Protein AF-A0AA39GZH4-F1 (afdb_monomer)

Nearest PDB structures (foldseek):
  4hl4-assembly1_A  TM=9.666E-01  e=3.297E-15  Homo sapiens
  3hzj-assembly2_B  TM=7.851E-01  e=1.039E-05  Homo sapiens
  5tuc-assembly1_A  TM=7.981E-01  e=2.518E-05  Sus scrofa
  5tuc-assembly2_B  TM=7.702E-01  e=4.283E-05  Sus scrofa
  3hzj-assembly1_A  TM=7.624E-01  e=7.960E-05  Homo sapiens

Mean predicted aligned error: 14.68 Å

Radius of gyration: 32.07 Å; Cα contacts (8 Å, |Δi|>4): 267; chains: 1; bounding box: 51×51×168 Å

Foldseek 3Di:
DDDDDDDDPPPVVVVVVVVVVVVPPDDDPPPDDDDDDDDDDDDPPPCLPDDDDDPPVFQDPPDDDDDDDDDDDDDPDDQDDVVRLCPDPCLVVLLVLLVVCPVLDDPPDDPVRSVVLSVLLSVLVSSLQVVDVLFDDTRQLSLQLSLLCVVPNRPVSSVVSNCCCVPALVVCVGRHGCCVGLLVLLVLLLLLCCVPPVPLSCLQVVQSQGRVLCSSCLSNVCSVQADDSVLSVVSVVLCSVDHRSLSSLLLSLQSVVCSVVLVVDDSHNVGSSVVSSHRDNPDPSVSSSVSSVVSCVVQPPVNSVPVSVVVVSVVVPPPDPDPPPPPPPVVVVVVVVVVVVVVVVVVVCCVVVPDDPDDDDD

Solvent-accessible surface area (backbone atoms only — not comparable to full-atom values): 22036 Å² total; per-residue (Å²): 140,82,87,81,83,83,85,73,78,72,68,63,57,58,55,53,54,52,53,51,60,65,65,67,61,72,83,86,77,84,74,89,68,90,76,74,95,72,98,67,80,82,75,77,71,81,82,73,81,86,73,90,65,99,67,71,89,61,73,74,80,79,74,92,72,96,71,83,90,71,81,87,74,93,66,90,70,75,84,78,49,74,75,57,46,65,70,41,88,58,37,65,61,47,42,57,54,54,68,65,42,73,84,71,57,61,89,88,61,53,68,70,57,50,53,51,49,52,67,48,44,42,59,44,53,45,56,47,41,69,77,37,90,65,46,44,90,55,87,42,49,63,48,42,49,48,54,37,26,71,75,56,33,69,72,52,17,42,55,50,49,40,49,40,46,70,76,39,60,49,27,42,52,26,58,44,55,61,62,83,21,58,50,49,56,40,52,48,27,54,48,52,30,43,72,77,39,52,68,59,33,50,51,43,56,75,23,60,45,76,56,70,55,52,48,62,37,58,63,16,57,30,46,76,64,50,86,54,67,70,58,30,52,52,47,47,57,52,46,75,74,49,60,73,63,43,56,36,38,39,52,36,28,50,52,59,76,39,45,67,62,59,70,70,45,70,78,41,32,72,57,49,36,60,57,63,52,52,68,66,93,82,62,58,59,68,59,32,54,50,45,17,56,52,46,44,73,76,49,40,64,74,44,47,75,35,71,45,38,55,53,47,52,52,60,74,67,49,77,78,79,71,77,72,75,81,74,54,67,67,61,56,51,50,50,54,52,52,51,51,51,52,52,50,50,52,50,49,49,55,69,72,67,71,69,85,88,77,80,87,83,137

Sequence (362 aa):
MSLSEPATPSDYEEIETIKLLDSITFSDHSRSSHFADDDSPRASAINLSVKHSDFESAVSTFSEDDGEELSSSSTDLAEPSVADLKLHQEWNQVELDVNRLLSRFPPYISEERRLFLQNELTPIIVRVLWQDRSFRYYQGFHDVCLTLVLVLGPKTGYKVAKALSTKSAFHNFLTRSLEDSAMRDLSYMYVLLWKEDPGLERFMRNASVGCMFALSWILTWFSHSLREYSQVVQFFDFFLSNDPLMPVYVSAALVLSRRNEVFACEPEMPIIHHLLTRIPEDINVDEVLSAASQLILSYPPALVQGVFWDRYLEQISAPKKQSVPKINRYAVNAWFFAGAATAAVAYWILTHYSQPDIAWFA

pLDDT: mean 77.36, std 25.08, range [24.92, 98.75]

Secondary structure (DSSP, 8-state):
--PPPPPPTHHHHHHHHHHHHHH------------------------------TTGGG------------------PPPPPHHHHTTSTTHHHHHHHHHGGGGTS-TTS-HHHHHHHHHHHHHHHHHHHTT-TT----TTHHHHHHHHHHHHHHHHHHHHHHHHHHHSHHHHHHHS-TIIIIIHHHHHHHHHHHHH-HHHHHHHHHTT--SGGGHHHHHTTTTTT-S-HHHHHHHHHHHHTS-TTHHHHHHHHHHHHTHHHHHHS-S-HHHHHHHHHSPPTT--HHHHHHHHHHHHHHS-HHHHTTHHHHHHHHHHHS----------HHHHHHHHHHHHHHHHHHHHHHHHH---------

Structure (mmCIF, N/CA/C/O backbone):
data_AF-A0AA39GZH4-F1
#
_entry.id   AF-A0AA39GZH4-F1
#
loop_
_atom_site.group_PDB
_atom_site.id
_atom_site.type_symbol
_atom_site.label_atom_id
_atom_site.label_alt_id
_atom_site.label_comp_id
_atom_site.label_asym_id
_atom_site.label_entity_id
_atom_site.label_seq_id
_atom_site.pdbx_PDB_ins_code
_atom_site.Cartn_x
_atom_site.Cartn_y
_atom_site.Cartn_z
_atom_site.occupancy
_atom_site.B_iso_or_equiv
_atom_site.auth_seq_id
_atom_site.auth_comp_id
_atom_site.auth_asym_id
_atom_site.auth_atom_id
_atom_site.pdbx_PDB_model_num
ATOM 1 N N . MET A 1 1 ? 0.749 -5.241 -62.243 1.00 37.62 1 MET A N 1
ATOM 2 C CA . MET A 1 1 ? 0.345 -5.989 -61.036 1.00 37.62 1 MET A CA 1
ATOM 3 C C . MET A 1 1 ? 1.462 -5.845 -60.022 1.00 37.62 1 MET A C 1
ATOM 5 O O . MET A 1 1 ? 2.484 -6.495 -60.164 1.00 37.62 1 MET A O 1
ATOM 9 N N . SER A 1 2 ? 1.307 -4.899 -59.099 1.00 33.50 2 SER A N 1
ATOM 10 C CA . SER A 1 2 ? 2.192 -4.672 -57.954 1.00 33.50 2 SER A CA 1
ATOM 11 C C . SER A 1 2 ? 1.334 -4.959 -56.725 1.00 33.50 2 SER A C 1
ATOM 13 O O . SER A 1 2 ? 0.271 -4.353 -56.588 1.00 33.50 2 SER A O 1
ATOM 15 N N . LEU A 1 3 ? 1.714 -5.965 -55.940 1.00 34.31 3 LEU A N 1
ATOM 16 C CA . LEU A 1 3 ? 1.031 -6.356 -54.709 1.00 34.31 3 LEU A CA 1
ATOM 17 C C . LEU A 1 3 ? 1.710 -5.623 -53.550 1.00 34.31 3 LEU A C 1
ATOM 19 O O . LEU A 1 3 ? 2.899 -5.808 -53.315 1.00 34.31 3 LEU A O 1
ATOM 23 N N . SER A 1 4 ? 0.948 -4.769 -52.875 1.00 37.31 4 SER A N 1
ATOM 24 C CA . SER A 1 4 ? 1.307 -4.085 -51.633 1.00 37.31 4 SER A CA 1
ATOM 25 C C . SER A 1 4 ? 1.260 -5.053 -50.445 1.00 37.31 4 SER A C 1
ATOM 27 O O . SER A 1 4 ? 0.276 -5.778 -50.290 1.00 37.31 4 SER A O 1
ATOM 29 N N . GLU A 1 5 ? 2.299 -5.042 -49.610 1.00 40.06 5 GLU A N 1
ATOM 30 C CA . GLU A 1 5 ? 2.361 -5.762 -48.329 1.00 40.06 5 GLU A CA 1
ATOM 31 C C . GLU A 1 5 ? 1.358 -5.194 -47.299 1.00 40.06 5 GLU A C 1
ATOM 33 O O . GLU A 1 5 ? 1.061 -3.996 -47.336 1.00 40.06 5 GLU A O 1
ATOM 38 N N . PRO A 1 6 ? 0.822 -6.018 -46.375 1.00 38.69 6 PRO A N 1
ATOM 39 C CA . PRO A 1 6 ? -0.086 -5.556 -45.330 1.00 38.69 6 PRO A CA 1
ATOM 40 C C . PRO A 1 6 ? 0.682 -4.950 -44.143 1.00 38.69 6 PRO A C 1
ATOM 42 O O . PRO A 1 6 ? 1.694 -5.487 -43.698 1.00 38.69 6 PRO A O 1
ATOM 45 N N . ALA A 1 7 ? 0.166 -3.839 -43.613 1.00 36.94 7 ALA A N 1
ATOM 46 C CA . ALA A 1 7 ? 0.686 -3.164 -42.425 1.00 36.94 7 ALA A CA 1
ATOM 47 C C . ALA A 1 7 ? 0.611 -4.053 -41.166 1.00 36.94 7 ALA A C 1
ATOM 49 O O . ALA A 1 7 ? -0.359 -4.783 -40.959 1.00 36.94 7 ALA A O 1
ATOM 50 N N . THR A 1 8 ? 1.640 -3.974 -40.320 1.00 37.81 8 THR A N 1
ATOM 51 C CA . THR A 1 8 ? 1.771 -4.713 -39.054 1.00 37.81 8 THR A CA 1
ATOM 52 C C . THR A 1 8 ? 0.933 -4.103 -37.913 1.00 37.81 8 THR A C 1
ATOM 54 O O . THR A 1 8 ? 0.829 -2.880 -37.852 1.00 37.81 8 THR A O 1
ATOM 57 N N . PRO A 1 9 ? 0.403 -4.894 -36.950 1.00 37.75 9 PRO A N 1
ATOM 58 C CA . PRO A 1 9 ? -0.566 -4.433 -35.934 1.00 37.75 9 PRO A CA 1
ATOM 59 C C . PRO A 1 9 ? -0.018 -3.561 -34.782 1.00 37.75 9 PRO A C 1
ATOM 61 O O . PRO A 1 9 ? -0.736 -3.316 -33.821 1.00 37.75 9 PRO A O 1
ATOM 64 N N . SER A 1 10 ? 1.233 -3.097 -34.842 1.00 41.88 10 SER A N 1
ATOM 65 C CA . SER A 1 10 ? 1.924 -2.461 -33.703 1.00 41.88 10 SER A CA 1
ATOM 66 C C . SER A 1 10 ? 1.413 -1.058 -33.352 1.00 41.88 10 SER A C 1
ATOM 68 O O . SER A 1 10 ? 1.532 -0.636 -32.206 1.00 41.88 10 SER A O 1
ATOM 70 N N . ASP A 1 11 ? 0.845 -0.333 -34.317 1.00 35.84 11 ASP A N 1
ATOM 71 C CA . ASP A 1 11 ? 0.559 1.099 -34.144 1.00 35.84 11 ASP A CA 1
ATOM 72 C C . ASP A 1 11 ? -0.868 1.369 -33.635 1.00 35.84 11 ASP A C 1
ATOM 74 O O . ASP A 1 11 ? -1.172 2.463 -33.160 1.00 35.84 11 ASP A O 1
ATOM 78 N N . TYR A 1 12 ? -1.760 0.373 -33.702 1.00 38.81 12 TYR A N 1
ATOM 79 C CA . TYR A 1 12 ? -3.149 0.520 -33.254 1.00 38.81 12 TYR A CA 1
ATOM 80 C C . TYR A 1 12 ? -3.314 0.297 -31.739 1.00 38.81 12 TYR A C 1
ATOM 82 O O . TYR A 1 12 ? -4.118 0.996 -31.121 1.00 38.81 12 TYR A O 1
ATOM 90 N N . GLU A 1 13 ? -2.511 -0.575 -31.118 1.00 43.06 13 GLU A N 1
ATOM 91 C CA . GLU A 1 13 ? -2.533 -0.798 -29.658 1.00 43.06 13 GLU A CA 1
ATOM 92 C C . GLU A 1 13 ? -1.908 0.371 -28.870 1.00 43.06 13 GLU A C 1
ATOM 94 O O . GLU A 1 13 ? -2.363 0.714 -27.772 1.00 43.06 13 GLU A O 1
ATOM 99 N N . GLU A 1 14 ? -0.907 1.052 -29.439 1.00 39.97 14 GLU A N 1
ATOM 100 C CA . GLU A 1 14 ? -0.247 2.192 -28.787 1.00 39.97 14 GLU A CA 1
ATOM 101 C C . GLU A 1 14 ? -1.195 3.405 -28.669 1.00 39.97 14 GLU A C 1
ATOM 103 O O . GLU A 1 14 ? -1.180 4.122 -27.667 1.00 39.97 14 GLU A O 1
ATOM 108 N N . ILE A 1 15 ? -2.106 3.583 -29.635 1.00 36.78 15 ILE A N 1
ATOM 109 C CA . ILE A 1 15 ? -3.104 4.666 -29.639 1.00 36.78 15 ILE A CA 1
ATOM 110 C C . ILE A 1 15 ? -4.256 4.390 -28.657 1.00 36.78 15 ILE A C 1
ATOM 112 O O . ILE A 1 15 ? -4.750 5.327 -28.026 1.00 36.78 15 ILE A O 1
ATOM 116 N N . GLU A 1 16 ? -4.694 3.137 -28.492 1.00 40.09 16 GLU A N 1
ATOM 117 C CA . GLU A 1 16 ? -5.730 2.787 -27.503 1.00 40.09 16 GLU A CA 1
ATOM 118 C C . GLU A 1 16 ? -5.224 2.905 -26.062 1.00 40.09 16 GLU A C 1
ATOM 120 O O . GLU A 1 16 ? -5.945 3.410 -25.200 1.00 40.09 16 GLU A O 1
ATOM 125 N N . THR A 1 17 ? -3.960 2.558 -25.811 1.00 41.41 17 THR A N 1
ATOM 126 C CA . THR A 1 17 ? -3.348 2.674 -24.477 1.00 41.41 17 THR A CA 1
ATOM 127 C C . THR A 1 17 ? -3.176 4.139 -24.050 1.00 41.41 17 THR A C 1
ATOM 129 O O . THR A 1 17 ? -3.422 4.489 -22.896 1.00 41.41 17 THR A O 1
ATOM 132 N N . ILE A 1 18 ? -2.820 5.030 -24.986 1.00 38.75 18 ILE A N 1
ATOM 133 C CA . ILE A 1 18 ? -2.731 6.481 -24.735 1.00 38.75 18 ILE A CA 1
ATOM 134 C C . ILE A 1 18 ? -4.121 7.082 -24.467 1.00 38.75 18 ILE A C 1
ATOM 136 O O . ILE A 1 18 ? -4.271 7.892 -23.557 1.00 38.75 18 ILE A O 1
ATOM 140 N N . LYS A 1 19 ? -5.162 6.630 -25.179 1.00 33.56 19 LYS A N 1
ATOM 141 C CA . LYS A 1 19 ? -6.550 7.058 -24.922 1.00 33.56 19 LYS A CA 1
ATOM 142 C C . LYS A 1 19 ? -7.086 6.577 -23.571 1.00 33.56 19 LYS A C 1
ATOM 144 O O . LYS A 1 19 ? -7.848 7.302 -22.937 1.00 33.56 19 LYS A O 1
ATOM 149 N N . LEU A 1 20 ? -6.675 5.392 -23.115 1.00 38.28 20 LEU A N 1
ATOM 150 C CA . LEU A 1 20 ? -6.978 4.894 -21.770 1.00 38.28 20 LEU A CA 1
ATOM 151 C C . LEU A 1 20 ? -6.324 5.768 -20.689 1.00 38.28 20 LEU A C 1
ATOM 153 O O . LEU A 1 20 ? -6.997 6.147 -19.734 1.00 38.28 20 LEU A O 1
ATOM 157 N N . LEU A 1 21 ? -5.064 6.174 -20.875 1.00 38.41 21 LEU A N 1
ATOM 158 C CA . LEU A 1 21 ? -4.349 7.066 -19.951 1.00 38.41 21 LEU A CA 1
ATOM 159 C C . LEU A 1 21 ? -4.943 8.485 -19.889 1.00 38.41 21 LEU A C 1
ATOM 161 O O . LEU A 1 21 ? -4.970 9.073 -18.810 1.00 38.41 21 LEU A O 1
ATOM 165 N N . ASP A 1 22 ? -5.474 9.002 -21.001 1.00 35.66 22 ASP A N 1
ATOM 166 C CA . ASP A 1 22 ? -6.204 10.280 -21.029 1.00 35.66 22 ASP A CA 1
ATOM 167 C C . ASP A 1 22 ? -7.623 10.174 -20.439 1.00 35.66 22 ASP A C 1
ATOM 169 O O . ASP A 1 22 ? -8.181 11.173 -19.995 1.00 35.66 22 ASP A O 1
ATOM 173 N N . SER A 1 23 ? -8.213 8.972 -20.386 1.00 35.62 23 SER A N 1
ATOM 174 C CA . SER A 1 23 ? -9.515 8.736 -19.737 1.00 35.62 23 SER A CA 1
ATOM 175 C C . SER A 1 23 ? -9.429 8.550 -18.215 1.00 35.62 23 SER A C 1
ATOM 177 O O . SER A 1 23 ? -10.440 8.691 -17.528 1.00 35.62 23 SER A O 1
ATOM 179 N N . ILE A 1 24 ? -8.223 8.331 -17.668 1.00 37.47 24 ILE A N 1
ATOM 180 C CA . ILE A 1 24 ? -7.921 8.334 -16.221 1.00 37.47 24 ILE A CA 1
ATOM 181 C C . ILE A 1 24 ? -7.728 9.788 -15.722 1.00 37.47 24 ILE A C 1
ATOM 183 O O . ILE A 1 24 ? -6.931 10.096 -14.836 1.00 37.47 24 ILE A O 1
ATOM 187 N N . THR A 1 25 ? -8.473 10.741 -16.286 1.00 30.38 25 THR A N 1
ATOM 188 C CA . THR A 1 25 ? -8.660 12.055 -15.669 1.00 30.38 25 THR A CA 1
ATOM 189 C C . THR A 1 25 ? -9.587 11.892 -14.473 1.00 30.38 25 THR A C 1
ATOM 191 O O . THR A 1 25 ? -10.806 11.782 -14.622 1.00 30.38 25 THR A O 1
ATOM 194 N N . PHE A 1 26 ? -8.993 11.876 -13.279 1.00 36.75 26 PHE A N 1
ATOM 195 C CA . PHE A 1 26 ? -9.700 12.113 -12.027 1.00 36.75 26 PHE A CA 1
ATOM 196 C C . PHE A 1 26 ? -10.612 13.331 -12.182 1.00 36.75 26 PHE A C 1
ATOM 198 O O . PHE A 1 26 ? -10.205 14.364 -12.714 1.00 36.75 26 PHE A O 1
ATOM 205 N N . SER A 1 27 ? -11.862 13.187 -11.738 1.00 26.78 27 SER A N 1
ATOM 206 C CA . SER A 1 27 ? -12.818 14.288 -11.703 1.00 26.78 27 SER A CA 1
ATOM 207 C C . SER A 1 27 ? -12.235 15.415 -10.860 1.00 26.78 27 SER A C 1
ATOM 209 O O . SER A 1 27 ? -12.088 15.289 -9.646 1.00 26.78 27 SER A O 1
ATOM 211 N N . ASP A 1 28 ? -11.881 16.503 -11.532 1.00 28.47 28 ASP A N 1
ATOM 212 C CA . ASP A 1 28 ? -11.336 17.703 -10.926 1.00 28.47 28 ASP A CA 1
ATOM 213 C C . ASP A 1 28 ? -12.422 18.327 -10.031 1.00 28.47 28 ASP A C 1
ATOM 215 O O . ASP A 1 28 ? -13.419 18.891 -10.490 1.00 28.47 28 ASP A O 1
ATOM 219 N N . HIS A 1 29 ? -12.284 18.143 -8.721 1.00 28.48 29 HIS A N 1
ATOM 220 C CA . HIS A 1 29 ? -12.986 18.918 -7.699 1.00 28.48 29 HIS A CA 1
ATOM 221 C C . HIS A 1 29 ? -11.968 19.753 -6.923 1.00 28.48 29 HIS A C 1
ATOM 223 O O . HIS A 1 29 ? -11.954 19.797 -5.697 1.00 28.48 29 HIS A O 1
ATOM 229 N N . SER A 1 30 ? -11.130 20.480 -7.658 1.00 26.39 30 SER A N 1
ATOM 230 C CA . SER A 1 30 ? -10.408 21.636 -7.141 1.00 26.39 30 SER A CA 1
ATOM 231 C C . SER A 1 30 ? -11.380 22.815 -6.987 1.00 26.39 30 SER A C 1
ATOM 233 O O . SER A 1 30 ? -11.445 23.748 -7.787 1.00 26.39 30 SER A O 1
ATOM 235 N N . ARG A 1 31 ? -12.176 22.795 -5.912 1.00 25.33 31 ARG A N 1
ATOM 236 C CA . ARG A 1 31 ? -12.807 24.019 -5.414 1.00 25.33 31 ARG A CA 1
ATOM 237 C C . ARG A 1 31 ? -11.819 24.683 -4.462 1.00 25.33 31 ARG A C 1
ATOM 239 O O . ARG A 1 31 ? -11.656 24.251 -3.328 1.00 25.33 31 ARG A O 1
ATOM 246 N N . SER A 1 32 ? -11.153 25.718 -4.969 1.00 29.56 32 SER A N 1
ATOM 247 C CA . SER A 1 32 ? -10.368 26.669 -4.184 1.00 29.56 32 SER A CA 1
ATOM 248 C C . SER A 1 32 ? -11.171 27.133 -2.964 1.00 29.56 32 SER A C 1
ATOM 250 O O . SER A 1 32 ? -12.202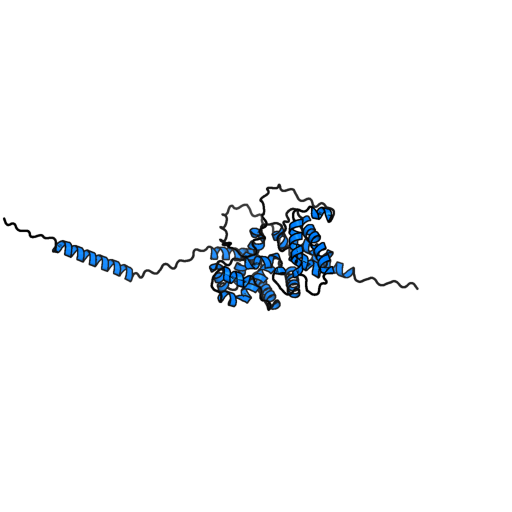 27.795 -3.097 1.00 29.56 32 SER A O 1
ATOM 252 N N . SER A 1 33 ? -10.690 26.777 -1.778 1.00 24.92 33 SER A N 1
ATOM 253 C CA . SER A 1 33 ? -10.976 27.503 -0.549 1.00 24.92 33 SER A CA 1
ATOM 254 C C . SER A 1 33 ? -9.640 27.913 0.049 1.00 24.92 33 SER A C 1
ATOM 256 O O . SER A 1 33 ? -8.902 27.072 0.560 1.00 24.92 33 SER A O 1
ATOM 258 N N . HIS A 1 34 ? -9.336 29.207 -0.045 1.00 27.30 34 HIS A N 1
ATOM 259 C CA . HIS A 1 34 ? -8.366 29.866 0.818 1.00 27.30 34 HIS A CA 1
ATOM 260 C C . HIS A 1 34 ? -8.659 29.483 2.272 1.00 27.30 34 HIS A C 1
ATOM 262 O O . HIS A 1 34 ? -9.665 29.920 2.831 1.00 27.30 34 HIS A O 1
ATOM 268 N N . PHE A 1 35 ? -7.792 28.668 2.868 1.00 27.02 35 PHE A N 1
ATOM 269 C CA . PHE A 1 35 ? -7.707 28.546 4.313 1.00 27.02 35 PHE A CA 1
ATOM 270 C C . PHE A 1 35 ? -6.703 29.586 4.791 1.00 27.02 35 PHE A C 1
ATOM 272 O O . PHE A 1 35 ? -5.544 29.582 4.384 1.00 27.02 35 PHE A O 1
ATOM 279 N N . ALA A 1 36 ? -7.218 30.533 5.567 1.00 26.86 36 ALA A N 1
ATOM 280 C CA . ALA A 1 36 ? -6.422 31.448 6.357 1.00 26.86 36 ALA A CA 1
ATOM 281 C C . ALA A 1 36 ? -5.654 30.655 7.421 1.00 26.86 36 ALA A C 1
ATOM 283 O O . ALA A 1 36 ? -6.182 29.672 7.946 1.00 26.86 36 ALA A O 1
ATOM 284 N N . ASP A 1 37 ? -4.441 31.110 7.723 1.00 29.19 37 ASP A N 1
ATOM 285 C CA . ASP A 1 37 ? -3.656 30.670 8.871 1.00 29.19 37 ASP A CA 1
ATOM 286 C C . ASP A 1 37 ? -4.511 30.766 10.144 1.00 29.19 37 ASP A C 1
ATOM 288 O O . ASP A 1 37 ? -4.890 31.862 10.562 1.00 29.19 37 ASP A O 1
ATOM 292 N N . ASP A 1 38 ? -4.837 29.617 10.737 1.00 27.45 38 ASP A N 1
ATOM 293 C CA . ASP A 1 38 ? -5.438 29.531 12.066 1.00 27.45 38 ASP A CA 1
ATOM 294 C C . ASP A 1 38 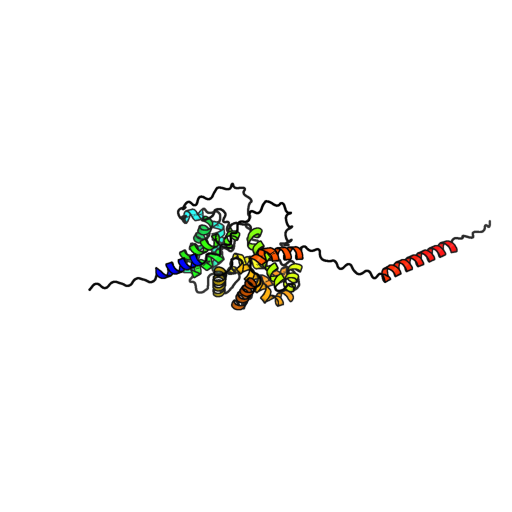? -4.537 28.659 12.945 1.00 27.45 38 ASP A C 1
ATOM 296 O O . ASP A 1 38 ? -4.417 27.443 12.767 1.00 27.45 38 ASP A O 1
ATOM 300 N N . ASP A 1 39 ? -3.853 29.336 13.865 1.00 33.75 39 ASP A N 1
ATOM 301 C CA . ASP A 1 39 ? -3.032 28.782 14.936 1.00 33.75 39 ASP A CA 1
ATOM 302 C C . ASP A 1 39 ? -3.924 27.941 15.870 1.00 33.75 39 ASP A C 1
ATOM 304 O O . ASP A 1 39 ? -4.567 28.447 16.792 1.00 33.75 39 ASP A O 1
ATOM 308 N N . SER A 1 40 ? -3.964 26.627 15.642 1.00 27.11 40 SER A N 1
ATOM 309 C CA . SER A 1 40 ? -4.638 25.652 16.506 1.00 27.11 40 SER A CA 1
ATOM 310 C C . SER A 1 40 ? -3.655 24.544 16.909 1.00 27.11 40 SER A C 1
ATOM 312 O O . SER A 1 40 ? -2.843 24.101 16.093 1.00 27.11 40 SER A O 1
ATOM 314 N N . PRO A 1 41 ? -3.639 24.128 18.189 1.00 28.77 41 PRO A N 1
ATOM 315 C CA . PRO A 1 41 ? -2.470 23.511 18.798 1.00 28.77 41 PRO A CA 1
ATOM 316 C C . PRO A 1 41 ? -2.202 22.104 18.261 1.00 28.77 41 PRO A C 1
ATOM 318 O O . PRO A 1 41 ? -3.100 21.264 18.234 1.00 28.77 41 PRO A O 1
ATOM 321 N N . ARG A 1 42 ? -0.925 21.852 17.922 1.00 28.88 42 ARG A N 1
ATOM 322 C CA . ARG A 1 42 ? -0.293 20.540 17.681 1.00 28.88 42 ARG A CA 1
ATOM 323 C C . ARG A 1 42 ? -1.044 19.417 18.407 1.00 28.88 42 ARG A C 1
ATOM 325 O O . ARG A 1 42 ? -0.876 19.225 19.615 1.00 28.88 42 ARG A O 1
ATOM 332 N N . ALA A 1 43 ? -1.858 18.676 17.655 1.00 31.05 43 ALA A N 1
ATOM 333 C CA . ALA A 1 43 ? -2.441 17.430 18.119 1.00 31.05 43 ALA A CA 1
ATOM 334 C C . ALA A 1 43 ? -1.283 16.508 18.506 1.00 31.05 43 ALA A C 1
ATOM 336 O O . ALA A 1 43 ? -0.405 16.200 17.701 1.00 31.05 43 ALA A O 1
ATOM 337 N N . SER A 1 44 ? -1.240 16.152 19.783 1.00 30.33 44 SER A N 1
ATOM 338 C CA . SER A 1 44 ? -0.249 15.239 20.329 1.00 30.33 44 SER A CA 1
ATOM 339 C C . SER A 1 44 ? -0.393 13.915 19.594 1.00 30.33 44 SER A C 1
ATOM 341 O O . SER A 1 44 ? -1.467 13.314 19.598 1.00 30.33 44 SER A O 1
ATOM 343 N N . ALA A 1 45 ? 0.693 13.508 18.938 1.00 33.31 45 ALA A N 1
ATOM 344 C CA . ALA A 1 45 ? 0.820 12.246 18.241 1.00 33.31 45 ALA A CA 1
ATOM 345 C C . ALA A 1 45 ? 0.182 11.117 19.059 1.00 33.31 45 ALA A C 1
ATOM 347 O O . ALA A 1 45 ? 0.439 10.968 20.260 1.00 33.31 45 ALA A O 1
ATOM 348 N N . ILE A 1 46 ? -0.649 10.316 18.391 1.00 37.47 46 ILE A N 1
ATOM 349 C CA . ILE A 1 46 ? -1.003 8.982 18.863 1.00 37.47 46 ILE A CA 1
ATOM 350 C C . ILE A 1 46 ? 0.327 8.329 19.227 1.00 37.47 46 ILE A C 1
ATOM 352 O O . ILE A 1 46 ? 1.189 8.177 18.367 1.00 37.47 46 ILE A O 1
ATOM 356 N N . ASN A 1 47 ? 0.518 8.039 20.513 1.00 31.86 47 ASN A N 1
ATOM 357 C CA . ASN A 1 47 ? 1.774 7.534 21.049 1.00 31.86 47 ASN A CA 1
ATOM 358 C C . ASN A 1 47 ? 1.957 6.089 20.553 1.00 31.86 47 ASN A C 1
ATOM 360 O O . ASN A 1 47 ? 1.628 5.120 21.239 1.00 31.86 47 ASN A O 1
ATOM 364 N N . LEU A 1 48 ? 2.382 5.963 19.296 1.00 37.12 48 LEU A N 1
ATOM 365 C CA . LEU A 1 48 ? 2.786 4.736 18.639 1.00 37.12 48 LEU A CA 1
ATOM 366 C C . LEU A 1 48 ? 4.097 4.334 19.300 1.00 37.12 48 LEU A C 1
ATOM 368 O O . LEU A 1 48 ? 5.173 4.792 18.933 1.00 37.12 48 LEU A O 1
ATOM 372 N N . SER A 1 49 ? 3.990 3.525 20.350 1.00 31.86 49 SER A N 1
ATOM 373 C CA . SER A 1 49 ? 5.134 2.899 21.001 1.00 31.86 49 SER A CA 1
ATOM 374 C C . SER A 1 49 ? 5.847 2.002 19.986 1.00 31.86 49 SER A C 1
ATOM 376 O O . SER A 1 49 ? 5.522 0.824 19.845 1.00 31.86 49 SER A O 1
ATOM 378 N N . VAL A 1 50 ? 6.831 2.571 19.293 1.00 35.94 50 VAL A N 1
ATOM 379 C CA . VAL A 1 50 ? 7.798 1.873 18.449 1.00 35.94 50 VAL A CA 1
ATOM 380 C C . VAL A 1 50 ? 8.670 1.000 19.350 1.00 35.94 50 VAL A C 1
ATOM 382 O O . VAL A 1 50 ? 9.495 1.500 20.115 1.00 35.94 50 VAL A O 1
ATOM 385 N N . LYS A 1 51 ? 8.458 -0.318 19.303 1.00 34.41 51 LYS A N 1
ATOM 386 C CA . LYS A 1 51 ? 9.432 -1.307 19.777 1.00 34.41 51 LYS A CA 1
ATOM 387 C C . LYS A 1 51 ? 9.518 -2.472 18.794 1.00 34.41 51 LYS A C 1
ATOM 389 O O . LYS A 1 51 ? 8.609 -3.292 18.739 1.00 34.41 51 LYS A O 1
ATOM 394 N N . HIS A 1 52 ? 10.638 -2.472 18.068 1.00 36.75 52 HIS A N 1
ATOM 395 C CA . HIS A 1 52 ? 11.326 -3.551 17.355 1.00 36.75 52 HIS A CA 1
ATOM 396 C C . HIS A 1 52 ? 10.475 -4.650 16.702 1.00 36.75 52 HIS A C 1
ATOM 398 O O . HIS A 1 52 ? 10.048 -5.611 17.340 1.00 36.75 52 HIS A O 1
ATOM 404 N N . SER A 1 53 ? 10.378 -4.559 15.374 1.00 32.38 53 SER A N 1
ATOM 405 C CA . SER A 1 53 ? 10.298 -5.708 14.466 1.00 32.38 53 SER A CA 1
ATOM 406 C C . SER A 1 53 ? 11.058 -5.383 13.170 1.00 32.38 53 SER A C 1
ATOM 408 O O . SER A 1 53 ? 11.282 -4.215 12.853 1.00 32.38 53 SER A O 1
ATOM 410 N N . ASP A 1 54 ? 11.492 -6.424 12.461 1.00 40.56 54 ASP A N 1
ATOM 411 C CA . ASP A 1 54 ? 12.601 -6.494 11.488 1.00 40.56 54 ASP A CA 1
ATOM 412 C C . ASP A 1 54 ? 12.516 -5.621 10.204 1.00 40.56 54 ASP A C 1
ATOM 414 O O . ASP A 1 54 ? 13.262 -5.842 9.252 1.00 40.56 54 ASP A O 1
ATOM 418 N N . PHE A 1 55 ? 11.648 -4.605 10.158 1.00 36.97 55 PHE A N 1
ATOM 419 C CA . PHE A 1 55 ? 11.535 -3.624 9.063 1.00 36.97 55 PHE A CA 1
ATOM 420 C C . PHE A 1 55 ? 12.329 -2.319 9.325 1.00 36.97 55 PHE A C 1
ATOM 422 O O . PHE A 1 55 ? 12.419 -1.444 8.467 1.00 36.97 55 PHE A O 1
ATOM 429 N N . GLU A 1 56 ? 12.954 -2.184 10.499 1.00 40.78 56 GLU A N 1
ATOM 430 C CA . GLU A 1 56 ? 13.580 -0.938 10.981 1.00 40.78 56 GLU A CA 1
ATOM 431 C C . GLU A 1 56 ? 14.864 -0.487 10.260 1.00 40.78 56 GLU A C 1
ATOM 433 O O . GLU A 1 56 ? 15.359 0.600 10.540 1.00 40.78 56 GLU A O 1
ATOM 438 N N . SER A 1 57 ? 15.401 -1.240 9.293 1.00 38.94 57 SER A N 1
ATOM 439 C CA . SER A 1 57 ? 16.566 -0.755 8.530 1.00 38.94 57 SER A CA 1
ATOM 440 C C . SER A 1 57 ? 16.206 0.243 7.415 1.00 38.94 57 SER A C 1
ATOM 442 O O . SER A 1 57 ? 17.110 0.718 6.731 1.00 38.94 57 SER A O 1
ATOM 444 N N . ALA A 1 58 ? 14.918 0.555 7.228 1.00 39.03 58 ALA A N 1
ATOM 445 C CA . ALA A 1 58 ? 14.401 1.388 6.138 1.00 39.03 58 ALA A CA 1
ATOM 446 C C . ALA A 1 58 ? 13.942 2.797 6.570 1.00 39.03 58 ALA A C 1
ATOM 448 O O . ALA A 1 58 ? 13.180 3.446 5.851 1.00 39.03 58 ALA A O 1
ATOM 449 N N . VAL A 1 59 ? 14.377 3.293 7.734 1.00 38.62 59 VAL A N 1
ATOM 450 C CA . VAL A 1 59 ? 14.127 4.691 8.116 1.00 38.62 59 VAL A CA 1
ATOM 451 C C . VAL A 1 59 ? 15.091 5.574 7.326 1.00 38.62 59 VAL A C 1
ATOM 453 O O . VAL A 1 59 ? 16.239 5.768 7.717 1.00 38.62 59 VAL A O 1
ATOM 456 N N . SER A 1 60 ? 14.634 6.070 6.176 1.00 39.81 60 SER A N 1
ATOM 457 C CA . SER A 1 60 ? 15.333 7.130 5.452 1.00 39.81 60 SER A CA 1
ATOM 458 C C . SER A 1 60 ? 15.378 8.370 6.343 1.00 39.81 60 SER A C 1
ATOM 460 O O . SER A 1 60 ? 14.339 8.898 6.747 1.00 39.81 60 SER A O 1
ATOM 462 N N . THR A 1 61 ? 16.586 8.797 6.705 1.00 33.88 61 THR A N 1
ATOM 463 C CA . THR A 1 61 ? 16.822 10.028 7.455 1.00 33.88 61 THR A CA 1
ATOM 464 C C . THR A 1 61 ? 16.510 11.203 6.536 1.00 33.88 61 THR A C 1
ATOM 466 O O . THR A 1 61 ? 17.341 11.607 5.723 1.00 33.88 61 THR A O 1
ATOM 469 N N . PHE A 1 62 ? 15.302 11.752 6.647 1.00 39.22 62 PHE A N 1
ATOM 470 C CA . PHE A 1 62 ? 15.001 13.071 6.107 1.00 39.22 62 PHE A CA 1
ATOM 471 C C . PHE A 1 62 ? 15.782 14.092 6.937 1.00 39.22 62 PHE A C 1
ATOM 473 O O . PHE A 1 62 ? 15.361 14.483 8.022 1.00 39.22 62 PHE A O 1
ATOM 480 N N . SER A 1 63 ? 16.969 14.464 6.467 1.00 36.16 63 SER A N 1
ATOM 481 C CA . SER A 1 63 ? 17.675 15.637 6.975 1.00 36.16 63 SER A CA 1
ATOM 482 C C . SER A 1 63 ? 16.885 16.879 6.560 1.00 36.16 63 SER A C 1
ATOM 484 O O . SER A 1 63 ? 16.623 17.059 5.369 1.00 36.16 63 SER A O 1
ATOM 486 N N . GLU A 1 64 ? 16.506 17.711 7.527 1.00 36.06 64 GLU A N 1
ATOM 487 C CA . GLU A 1 64 ? 15.975 19.056 7.293 1.00 36.06 64 GLU A CA 1
ATOM 488 C C . GLU A 1 64 ? 17.085 19.897 6.640 1.00 36.06 64 GLU A C 1
ATOM 490 O O . GLU A 1 64 ? 18.081 20.226 7.284 1.00 36.06 64 GLU A O 1
ATOM 495 N N . ASP A 1 65 ? 16.957 20.163 5.340 1.00 37.62 65 ASP A N 1
ATOM 496 C CA . ASP A 1 65 ? 17.802 21.105 4.604 1.00 37.62 65 ASP A CA 1
ATOM 497 C C . ASP A 1 65 ? 16.903 22.250 4.128 1.00 37.62 65 ASP A C 1
ATOM 499 O O . ASP A 1 65 ? 16.007 22.053 3.302 1.00 37.62 65 ASP A O 1
ATOM 503 N N . ASP A 1 66 ? 17.107 23.428 4.717 1.00 41.38 66 ASP A N 1
ATOM 504 C CA . ASP A 1 66 ? 16.417 24.669 4.379 1.00 41.38 66 ASP A CA 1
ATOM 505 C C . ASP A 1 66 ? 16.898 25.151 3.000 1.00 41.38 66 ASP A C 1
ATOM 507 O O . ASP A 1 66 ? 17.961 25.760 2.867 1.00 41.38 66 ASP A O 1
ATOM 511 N N . GLY A 1 67 ? 16.120 24.860 1.954 1.00 34.97 67 GLY A N 1
ATOM 512 C CA . GLY A 1 67 ? 16.423 25.228 0.570 1.00 34.97 67 GLY A CA 1
ATOM 513 C C . GLY A 1 67 ? 15.309 26.056 -0.069 1.00 34.97 67 GLY A C 1
ATOM 514 O O . GLY A 1 67 ? 14.188 25.583 -0.223 1.00 34.97 67 GLY A O 1
ATOM 515 N N . GLU A 1 68 ? 15.647 27.290 -0.445 1.00 38.91 68 GLU A N 1
ATOM 516 C CA . GLU A 1 68 ? 14.798 28.320 -1.056 1.00 38.91 68 GLU A CA 1
ATOM 517 C C . GLU A 1 68 ? 13.888 27.822 -2.203 1.00 38.91 68 GLU A C 1
ATOM 519 O O . GLU A 1 68 ? 14.327 27.139 -3.133 1.00 38.91 68 GLU A O 1
ATOM 524 N N . GLU A 1 69 ? 12.619 28.250 -2.174 1.00 37.12 69 GLU A N 1
ATOM 525 C CA . GLU A 1 69 ? 11.632 28.045 -3.239 1.00 37.12 69 GLU A CA 1
ATOM 526 C C . GLU A 1 69 ? 12.065 28.729 -4.549 1.00 37.12 69 GLU A C 1
ATOM 528 O O . GLU A 1 69 ? 11.872 29.929 -4.761 1.00 37.12 69 GLU A O 1
ATOM 533 N N . LEU A 1 70 ? 12.615 27.948 -5.479 1.00 36.97 70 LEU A N 1
ATOM 534 C CA . LEU A 1 70 ? 12.838 28.363 -6.863 1.00 36.97 70 LEU A CA 1
ATOM 535 C C . LEU A 1 70 ? 11.708 27.843 -7.759 1.00 36.97 70 LEU A C 1
ATOM 537 O O . LEU A 1 70 ? 11.669 26.679 -8.148 1.00 36.97 70 LEU A O 1
ATOM 541 N N . SER A 1 71 ? 10.807 28.774 -8.079 1.00 37.62 71 SER A N 1
ATOM 542 C CA . SER A 1 71 ? 9.849 28.799 -9.195 1.00 37.62 71 SER A CA 1
ATOM 543 C C . SER A 1 71 ? 10.132 27.790 -10.325 1.00 37.62 71 SER A C 1
ATOM 545 O O . SER A 1 71 ? 11.140 27.873 -11.035 1.00 37.62 71 SER A O 1
ATOM 547 N N . SER A 1 72 ? 9.197 26.853 -10.512 1.00 40.53 72 SER A N 1
ATOM 548 C CA . SER A 1 72 ? 9.225 25.797 -11.522 1.00 40.53 72 SER A CA 1
ATOM 549 C C . SER A 1 72 ? 8.944 26.338 -12.930 1.00 40.53 72 SER A C 1
ATOM 551 O O . SER A 1 72 ? 7.808 26.469 -13.381 1.00 40.53 72 SER A O 1
ATOM 553 N N . SER A 1 73 ? 10.017 26.607 -13.672 1.00 37.31 73 SER A N 1
ATOM 554 C CA . SER A 1 73 ? 9.973 26.731 -15.130 1.00 37.31 73 SER A CA 1
ATOM 555 C C . SER A 1 73 ? 10.196 25.352 -15.754 1.00 37.31 73 SER A C 1
ATOM 557 O O . SER A 1 73 ? 11.309 24.821 -15.721 1.00 37.31 73 SER A O 1
ATOM 559 N N . SER A 1 74 ? 9.137 24.763 -16.313 1.00 43.62 74 SER A N 1
ATOM 560 C CA . SER A 1 74 ? 9.183 23.533 -17.108 1.00 43.62 74 SER A CA 1
ATOM 561 C C . SER A 1 74 ? 10.025 23.754 -18.367 1.00 43.62 74 SER A C 1
ATOM 563 O O . SER A 1 74 ? 9.529 24.193 -19.403 1.00 43.62 74 SER A O 1
ATOM 565 N N . THR A 1 75 ? 11.319 23.475 -18.256 1.00 38.38 75 THR A N 1
ATOM 566 C CA . THR A 1 75 ? 12.243 23.358 -19.385 1.00 38.38 75 THR A CA 1
ATOM 567 C C . THR A 1 75 ? 12.457 21.876 -19.666 1.00 38.38 75 THR A C 1
ATOM 569 O O . THR A 1 75 ? 12.781 21.117 -18.755 1.00 38.38 75 THR A O 1
ATOM 572 N N . ASP A 1 76 ? 12.241 21.467 -20.918 1.00 43.72 76 ASP A N 1
ATOM 573 C CA . ASP A 1 76 ? 12.510 20.117 -21.419 1.00 43.72 76 ASP A CA 1
ATOM 574 C C . ASP A 1 76 ? 14.001 19.786 -21.250 1.00 43.72 76 ASP A C 1
ATOM 576 O O . ASP A 1 76 ? 14.835 20.054 -22.119 1.00 43.72 76 ASP A O 1
ATOM 580 N N . LEU A 1 77 ? 14.361 19.236 -20.091 1.00 56.12 77 LEU A N 1
ATOM 581 C CA . LEU A 1 77 ? 15.676 18.660 -19.857 1.00 56.12 77 LEU A CA 1
ATOM 582 C C . LEU A 1 77 ? 15.809 17.424 -20.752 1.00 56.12 77 LEU A C 1
ATOM 584 O O . LEU A 1 77 ? 14.955 16.536 -20.727 1.00 56.12 77 LEU A O 1
ATOM 588 N N . ALA A 1 78 ? 16.881 17.367 -21.546 1.00 67.38 78 ALA A N 1
ATOM 589 C CA . ALA A 1 78 ? 17.232 16.175 -22.310 1.00 67.38 78 ALA A CA 1
ATOM 590 C C . ALA A 1 78 ? 17.253 14.946 -21.385 1.00 67.38 78 ALA A C 1
ATOM 592 O O . ALA A 1 78 ? 17.719 15.042 -20.246 1.00 67.38 78 ALA A O 1
ATOM 593 N N . GLU A 1 79 ? 16.738 13.803 -21.857 1.00 77.94 79 GLU A N 1
ATOM 594 C CA . GLU A 1 79 ? 16.696 12.598 -21.025 1.00 77.94 79 GLU A CA 1
ATOM 595 C C . GLU A 1 79 ? 18.113 12.229 -20.545 1.00 77.94 79 GLU A C 1
ATOM 597 O O . GLU A 1 79 ? 19.034 12.150 -21.365 1.00 77.94 79 GLU A O 1
ATOM 602 N N . PRO A 1 80 ? 18.307 11.992 -19.233 1.00 88.69 80 PRO A N 1
ATOM 603 C CA . PRO A 1 80 ? 19.625 11.719 -18.677 1.00 88.69 80 PRO A CA 1
ATOM 604 C C . PRO A 1 80 ? 20.190 10.408 -19.230 1.00 88.69 80 PRO A C 1
ATOM 606 O O . PRO A 1 80 ? 19.501 9.373 -19.299 1.00 88.69 80 PRO A O 1
ATOM 609 N N . SER A 1 81 ? 21.477 10.437 -19.581 1.00 92.00 81 SER A N 1
ATOM 610 C CA . SER A 1 81 ? 22.213 9.228 -19.937 1.00 92.00 81 SER A CA 1
ATOM 611 C C . SER A 1 81 ? 22.384 8.332 -18.706 1.00 92.00 81 SER A C 1
ATOM 613 O O . SER A 1 81 ? 22.277 8.778 -17.565 1.00 92.00 81 SER A O 1
ATOM 615 N N . VAL A 1 82 ? 22.696 7.047 -18.902 1.00 90.38 82 VAL A N 1
ATOM 616 C CA . VAL A 1 82 ? 22.970 6.139 -17.769 1.00 90.38 82 VAL A CA 1
ATOM 617 C C . VAL A 1 82 ? 24.177 6.612 -16.947 1.00 90.38 82 VAL A C 1
ATOM 619 O O . VAL A 1 82 ? 24.211 6.398 -15.739 1.00 90.38 82 VAL A O 1
ATOM 622 N N . ALA A 1 83 ? 25.150 7.279 -17.578 1.00 92.94 83 ALA A N 1
ATOM 623 C CA . ALA A 1 83 ? 26.285 7.864 -16.870 1.00 92.94 83 ALA A CA 1
ATOM 624 C C . ALA A 1 83 ? 25.845 8.998 -15.931 1.00 92.94 83 ALA A C 1
ATOM 626 O O . ALA A 1 83 ? 26.342 9.066 -14.811 1.00 92.94 83 ALA A O 1
ATOM 627 N N . ASP A 1 84 ? 24.875 9.816 -16.349 1.00 93.69 84 ASP A N 1
ATOM 628 C CA . ASP A 1 84 ? 24.305 10.876 -15.509 1.00 93.69 84 ASP A CA 1
ATOM 629 C C . ASP A 1 84 ? 23.498 10.282 -14.351 1.00 93.69 84 ASP A C 1
ATOM 631 O O . ASP A 1 84 ? 23.667 10.687 -13.204 1.00 93.69 84 ASP A O 1
ATOM 635 N N . LEU A 1 85 ? 22.681 9.255 -14.625 1.00 94.88 85 LEU A N 1
ATOM 636 C CA . LEU A 1 85 ? 21.884 8.575 -13.598 1.00 94.88 85 LEU A CA 1
ATOM 637 C C . LEU A 1 85 ? 22.757 7.977 -12.486 1.00 94.88 85 LEU A C 1
ATOM 639 O O . LEU A 1 85 ? 22.376 8.034 -11.321 1.00 94.88 85 LEU A O 1
ATOM 643 N N . LYS A 1 86 ? 23.945 7.455 -12.817 1.00 95.00 86 LYS A N 1
ATOM 644 C CA . LYS A 1 86 ? 24.909 6.932 -11.830 1.00 95.00 86 LYS A CA 1
ATOM 645 C C . LYS A 1 86 ? 25.423 7.977 -10.842 1.00 95.00 86 LYS A C 1
ATOM 647 O O . LYS A 1 86 ? 25.929 7.604 -9.789 1.00 95.00 86 LYS A O 1
ATOM 652 N N . LEU A 1 87 ? 25.313 9.264 -11.171 1.00 95.12 87 LEU A N 1
ATOM 653 C CA . LEU A 1 87 ? 25.685 10.363 -10.278 1.00 95.12 87 LEU A CA 1
ATOM 654 C C . LEU A 1 87 ? 24.559 10.732 -9.301 1.00 95.12 87 LEU A C 1
ATOM 656 O O . LEU A 1 87 ? 24.781 11.538 -8.399 1.00 95.12 87 LEU A O 1
ATOM 660 N N . HIS A 1 88 ? 23.357 10.172 -9.467 1.00 95.44 88 HIS A N 1
ATOM 661 C CA . HIS A 1 88 ? 22.240 10.421 -8.566 1.00 95.44 88 HIS A CA 1
ATOM 662 C C . HIS A 1 88 ? 22.531 9.850 -7.173 1.00 95.44 88 HIS A C 1
ATOM 664 O O . HIS A 1 88 ? 22.954 8.701 -7.045 1.00 95.44 88 HIS A O 1
ATOM 670 N N . GLN A 1 89 ? 22.239 10.622 -6.123 1.00 95.75 89 GLN A N 1
ATOM 671 C CA . GLN A 1 89 ? 22.537 10.244 -4.734 1.00 95.75 89 GLN A CA 1
ATOM 672 C C . GLN A 1 89 ? 21.923 8.888 -4.329 1.00 95.75 89 GLN A C 1
ATOM 674 O O . GLN A 1 89 ? 22.535 8.121 -3.592 1.00 95.75 89 GLN A O 1
ATOM 679 N N . GLU A 1 90 ? 20.744 8.568 -4.871 1.00 96.06 90 GLU A N 1
ATOM 680 C CA . GLU A 1 90 ? 20.004 7.337 -4.559 1.00 96.06 90 GLU A CA 1
ATOM 681 C C . GLU A 1 90 ? 20.480 6.107 -5.352 1.00 96.06 90 GLU A C 1
ATOM 683 O O . GLU A 1 90 ? 20.007 5.004 -5.085 1.00 96.06 90 GLU A O 1
ATOM 688 N N . TRP A 1 91 ? 21.394 6.252 -6.328 1.00 96.12 91 TRP A N 1
ATOM 689 C CA . TRP A 1 91 ? 21.786 5.147 -7.220 1.00 96.12 91 TRP A CA 1
ATOM 690 C C . TRP A 1 91 ? 22.208 3.899 -6.441 1.00 96.12 91 TRP A C 1
ATOM 692 O O . TRP A 1 91 ? 21.694 2.809 -6.686 1.00 96.12 91 TRP A O 1
ATOM 702 N N . ASN A 1 92 ? 23.118 4.064 -5.479 1.00 95.94 92 ASN A N 1
ATOM 703 C CA . ASN A 1 92 ? 23.680 2.944 -4.725 1.00 95.94 92 ASN A CA 1
ATOM 704 C C . ASN A 1 92 ? 22.613 2.232 -3.884 1.00 95.94 92 ASN A C 1
ATOM 706 O O . ASN A 1 92 ? 22.612 1.006 -3.804 1.00 95.94 92 ASN A O 1
ATOM 710 N N . GLN A 1 93 ? 21.689 2.984 -3.280 1.00 95.81 93 GLN A N 1
ATOM 711 C CA . GLN A 1 93 ? 20.618 2.401 -2.475 1.00 95.81 93 GLN A CA 1
ATOM 712 C C . GLN A 1 93 ? 19.629 1.619 -3.350 1.00 95.81 93 GLN A C 1
ATOM 714 O O . GLN A 1 93 ? 19.268 0.490 -3.013 1.00 95.81 93 GLN A O 1
ATOM 719 N N . VAL A 1 94 ? 19.246 2.178 -4.503 1.00 96.25 94 VAL A N 1
ATOM 720 C CA . VAL A 1 94 ? 18.389 1.495 -5.482 1.00 96.25 94 VAL A CA 1
ATOM 721 C C . VAL A 1 94 ? 19.061 0.219 -5.988 1.00 96.25 94 VAL A C 1
ATOM 723 O O . VAL A 1 94 ? 18.430 -0.834 -6.018 1.00 96.25 94 VAL A O 1
ATOM 726 N N . GLU A 1 95 ? 20.345 0.280 -6.345 1.00 94.31 95 GLU A N 1
ATOM 727 C CA . GLU A 1 95 ? 21.101 -0.877 -6.832 1.00 94.31 95 GLU A CA 1
ATOM 728 C C . GLU A 1 95 ? 21.170 -1.999 -5.784 1.00 94.31 95 GLU A C 1
ATOM 730 O O . GLU A 1 95 ? 20.940 -3.166 -6.108 1.00 94.31 95 GLU A O 1
ATOM 735 N N . LEU A 1 96 ? 21.413 -1.660 -4.513 1.00 93.75 96 LEU A N 1
ATOM 736 C CA . LEU A 1 96 ? 21.408 -2.626 -3.410 1.00 93.75 96 LEU A CA 1
ATOM 737 C C . LEU A 1 96 ? 20.054 -3.323 -3.241 1.00 93.75 96 LEU A C 1
ATOM 739 O O . LEU A 1 96 ? 20.008 -4.522 -2.962 1.00 93.75 96 LEU A O 1
ATOM 743 N N . ASP A 1 97 ? 18.952 -2.600 -3.404 1.00 93.69 97 ASP A N 1
ATOM 744 C CA . ASP A 1 97 ? 17.609 -3.169 -3.299 1.00 93.69 97 ASP A CA 1
ATOM 745 C C . ASP A 1 97 ? 17.254 -4.034 -4.510 1.00 93.69 97 ASP A C 1
ATOM 747 O O . ASP A 1 97 ? 16.779 -5.160 -4.359 1.00 93.69 97 ASP A O 1
ATOM 751 N N . VAL A 1 98 ? 17.585 -3.570 -5.715 1.00 92.50 98 VAL A N 1
ATOM 752 C CA . VAL A 1 98 ? 17.391 -4.326 -6.958 1.00 92.50 98 VAL A CA 1
ATOM 753 C C . VAL A 1 98 ? 18.196 -5.632 -6.953 1.00 92.50 98 VAL A C 1
ATOM 755 O O . VAL A 1 98 ? 17.717 -6.671 -7.416 1.00 92.50 98 VAL A O 1
ATOM 758 N N . ASN A 1 99 ? 19.388 -5.639 -6.356 1.00 89.62 99 ASN A N 1
ATOM 759 C CA . ASN A 1 99 ? 20.196 -6.849 -6.197 1.00 89.62 99 ASN A CA 1
ATOM 760 C C . ASN A 1 99 ? 19.550 -7.900 -5.275 1.00 89.62 99 ASN A C 1
ATOM 762 O O . ASN A 1 99 ? 19.814 -9.095 -5.421 1.00 89.62 99 ASN A O 1
ATOM 766 N N . ARG A 1 100 ? 18.651 -7.489 -4.371 1.00 88.06 100 ARG A N 1
ATOM 767 C CA . ARG A 1 100 ? 17.917 -8.386 -3.463 1.00 88.06 100 ARG A CA 1
ATOM 768 C C . ARG A 1 100 ? 16.673 -9.026 -4.102 1.00 88.06 100 ARG A C 1
ATOM 770 O O . ARG A 1 100 ? 16.134 -9.976 -3.538 1.00 88.06 100 ARG A O 1
ATOM 777 N N . LEU A 1 101 ? 16.260 -8.588 -5.297 1.00 83.12 101 LEU A N 1
ATOM 778 C CA . LEU A 1 101 ? 15.049 -9.054 -5.995 1.00 83.12 101 LEU A CA 1
ATOM 779 C C . LEU A 1 101 ? 15.146 -10.453 -6.619 1.00 83.12 101 LEU A C 1
ATOM 781 O O . LEU A 1 101 ? 14.137 -10.965 -7.100 1.00 83.12 101 LEU A O 1
ATOM 785 N N . LEU A 1 102 ? 16.319 -11.096 -6.643 1.00 71.00 102 LEU A N 1
ATOM 786 C CA . LEU A 1 102 ? 16.511 -12.373 -7.354 1.00 71.00 102 LEU A CA 1
ATOM 787 C C . LEU A 1 102 ? 15.513 -13.468 -6.937 1.00 71.00 102 LEU A C 1
ATOM 789 O O . LEU A 1 102 ? 15.090 -14.258 -7.780 1.00 71.00 102 LEU A O 1
ATOM 793 N N . SER A 1 103 ? 15.098 -13.492 -5.667 1.00 69.81 103 SER A N 1
ATOM 794 C CA . SER A 1 103 ? 14.099 -14.436 -5.147 1.00 69.81 103 SER A CA 1
ATOM 795 C C . SER A 1 103 ? 12.653 -14.102 -5.533 1.00 69.81 103 SER A C 1
ATOM 797 O O . SER A 1 103 ? 11.778 -14.948 -5.370 1.00 69.81 103 SER A O 1
ATOM 799 N N . ARG A 1 104 ? 12.390 -12.890 -6.033 1.00 74.94 104 ARG A N 1
ATOM 800 C CA . ARG A 1 104 ? 11.051 -12.376 -6.363 1.00 74.94 104 ARG A CA 1
ATOM 801 C C . ARG A 1 104 ? 10.651 -12.594 -7.816 1.00 74.94 104 ARG A C 1
ATOM 803 O O . ARG A 1 104 ? 9.473 -12.494 -8.144 1.00 74.94 104 ARG A O 1
ATOM 810 N N . PHE A 1 105 ? 11.602 -12.907 -8.692 1.00 78.56 105 PHE A N 1
ATOM 811 C CA . PHE A 1 105 ? 11.276 -13.229 -10.075 1.00 78.56 105 PHE A CA 1
ATOM 812 C C . PHE A 1 105 ? 10.479 -14.537 -10.151 1.00 78.56 105 PHE A C 1
ATOM 814 O O . PHE A 1 105 ? 10.919 -15.549 -9.597 1.00 78.56 105 PHE A O 1
ATOM 821 N N . PRO A 1 106 ? 9.364 -14.563 -10.901 1.00 79.12 106 PRO A N 1
ATOM 822 C CA . PRO A 1 106 ? 8.623 -15.792 -11.116 1.00 79.12 106 PRO A CA 1
ATOM 823 C C . PRO A 1 106 ? 9.504 -16.935 -11.657 1.00 79.12 106 PRO A C 1
ATOM 825 O O . PRO A 1 106 ? 10.417 -16.703 -12.469 1.00 79.12 106 PRO A O 1
ATOM 828 N N . PRO A 1 107 ? 9.243 -18.193 -11.248 1.00 79.12 107 PRO A N 1
ATOM 829 C CA . PRO A 1 107 ? 10.110 -19.333 -11.555 1.00 79.12 107 PRO A CA 1
ATOM 830 C C . PRO A 1 107 ? 10.228 -19.611 -13.058 1.00 79.12 107 PRO A C 1
ATOM 832 O O . PRO A 1 107 ? 11.244 -20.137 -13.499 1.00 79.12 107 PRO A O 1
ATOM 835 N N . TYR A 1 108 ? 9.229 -19.208 -13.847 1.00 82.44 108 TYR A N 1
ATOM 836 C CA . TYR A 1 108 ? 9.197 -19.380 -15.301 1.00 82.44 108 TYR A CA 1
ATOM 837 C C . TYR A 1 108 ? 10.058 -18.369 -16.078 1.00 82.44 108 TYR A C 1
ATOM 839 O O . TYR A 1 108 ? 10.240 -18.526 -17.283 1.00 82.44 108 TYR A O 1
ATOM 847 N N . ILE A 1 109 ? 10.595 -17.330 -15.427 1.00 83.38 109 ILE A N 1
ATOM 848 C CA . ILE A 1 109 ? 11.481 -16.360 -16.081 1.00 83.38 109 ILE A CA 1
ATOM 849 C C . ILE A 1 109 ? 12.908 -16.909 -16.100 1.00 83.38 109 ILE A C 1
ATOM 851 O O . ILE A 1 109 ? 13.490 -17.141 -15.042 1.00 83.38 109 ILE A O 1
ATOM 855 N N . SER A 1 110 ? 13.482 -17.061 -17.297 1.00 86.62 110 SER A N 1
ATOM 856 C CA . SER A 1 110 ? 14.868 -17.508 -17.503 1.00 86.62 110 SER A CA 1
ATOM 857 C C . SER A 1 110 ? 15.882 -16.611 -16.790 1.00 86.62 110 SER A C 1
ATOM 859 O O . SER A 1 110 ? 15.704 -15.393 -16.769 1.00 86.62 110 SER A O 1
ATOM 861 N N . GLU A 1 111 ? 16.987 -17.182 -16.315 1.00 85.50 111 GLU A N 1
ATOM 862 C CA . GLU A 1 111 ? 18.073 -16.452 -15.642 1.00 85.50 111 GLU A CA 1
ATOM 863 C C . GLU A 1 111 ? 18.627 -15.286 -16.477 1.00 85.50 111 GLU A C 1
ATOM 865 O O . GLU A 1 111 ? 18.765 -14.181 -15.959 1.00 85.50 111 GLU A O 1
ATOM 870 N N . GLU A 1 112 ? 18.830 -15.484 -17.785 1.00 86.94 112 GLU A N 1
ATOM 871 C CA . GLU A 1 112 ? 19.267 -14.427 -18.711 1.00 86.94 112 GLU A CA 1
ATOM 872 C C . GLU A 1 112 ? 18.313 -13.225 -18.690 1.00 86.94 112 GLU A C 1
ATOM 874 O O . GLU A 1 112 ? 18.730 -12.075 -18.541 1.00 86.94 112 GLU A O 1
ATOM 879 N N . ARG A 1 113 ? 17.004 -13.490 -18.763 1.00 85.25 113 ARG A N 1
ATOM 880 C CA . ARG A 1 113 ? 15.980 -12.446 -18.680 1.00 85.25 113 ARG A CA 1
ATOM 881 C C . ARG A 1 113 ? 15.949 -11.773 -17.309 1.00 85.25 113 ARG A C 1
ATOM 883 O O . ARG A 1 113 ? 15.730 -10.566 -17.263 1.00 85.25 113 ARG A O 1
ATOM 890 N N . ARG A 1 114 ? 16.162 -12.506 -16.211 1.00 85.50 114 ARG A N 1
ATOM 891 C CA . ARG A 1 114 ? 16.236 -11.914 -14.862 1.00 85.50 114 ARG A CA 1
ATOM 892 C C . ARG A 1 114 ? 17.405 -10.947 -14.760 1.00 85.50 114 ARG A C 1
ATOM 894 O O . ARG A 1 114 ? 17.203 -9.819 -14.329 1.00 85.50 114 ARG A O 1
ATOM 901 N N . LEU A 1 115 ? 18.584 -11.361 -15.221 1.00 85.12 115 LEU A N 1
ATOM 902 C CA . LEU A 1 115 ? 19.780 -10.523 -15.222 1.00 85.12 115 LEU A CA 1
ATOM 903 C C . LEU A 1 115 ? 19.590 -9.282 -16.102 1.00 85.12 115 LEU A C 1
ATOM 905 O O . LEU A 1 115 ? 19.914 -8.174 -15.686 1.00 85.12 115 LEU A O 1
ATOM 909 N N . PHE A 1 116 ? 19.002 -9.449 -17.291 1.00 87.38 116 PHE A N 1
ATOM 910 C CA . PHE A 1 116 ? 18.646 -8.325 -18.157 1.00 87.38 116 PHE A CA 1
ATOM 911 C C . PHE A 1 116 ? 17.715 -7.333 -17.446 1.00 87.38 116 PHE A C 1
ATOM 913 O O . PHE A 1 116 ? 18.001 -6.141 -17.405 1.00 87.38 116 PHE A O 1
ATOM 920 N N . LEU A 1 117 ? 16.624 -7.815 -16.844 1.00 84.81 117 LEU A N 1
ATOM 921 C CA . LEU A 1 117 ? 15.666 -6.959 -16.143 1.00 84.81 117 LEU A CA 1
ATOM 922 C C . LEU A 1 117 ? 16.279 -6.280 -14.917 1.00 84.81 117 LEU A C 1
ATOM 924 O O . LEU A 1 117 ? 16.002 -5.111 -14.677 1.00 84.81 117 LEU A O 1
ATOM 928 N N . GLN A 1 118 ? 17.133 -6.981 -14.175 1.00 84.25 118 GLN A N 1
ATOM 929 C CA . GLN A 1 118 ? 17.856 -6.428 -13.034 1.00 84.25 118 GLN A CA 1
ATOM 930 C C . GLN A 1 118 ? 18.780 -5.276 -13.458 1.00 84.25 118 GLN A C 1
ATOM 932 O O . GLN A 1 118 ? 18.779 -4.226 -12.820 1.00 84.25 118 GLN A O 1
ATOM 937 N N . ASN A 1 119 ? 19.492 -5.435 -14.579 1.00 87.06 119 ASN A N 1
ATOM 938 C CA . ASN A 1 119 ? 20.358 -4.394 -15.138 1.00 87.06 119 ASN A CA 1
ATOM 939 C C . ASN A 1 119 ? 19.576 -3.160 -15.618 1.00 87.06 119 ASN A C 1
ATOM 941 O O . ASN A 1 119 ? 20.080 -2.042 -15.523 1.00 87.06 119 ASN A O 1
ATOM 945 N N . GLU A 1 120 ? 18.351 -3.346 -16.114 1.00 91.75 120 GLU A N 1
ATOM 946 C CA . GLU A 1 120 ? 17.497 -2.249 -16.589 1.00 91.75 120 GLU A CA 1
ATOM 947 C C . GLU A 1 120 ? 16.749 -1.533 -15.452 1.00 91.75 120 GLU A C 1
ATOM 949 O O . GLU A 1 120 ? 16.443 -0.343 -15.560 1.00 91.75 120 GLU A O 1
ATOM 954 N N . LEU A 1 121 ? 16.453 -2.230 -14.352 1.00 94.62 121 LEU A N 1
ATOM 955 C CA . LEU A 1 121 ? 15.562 -1.729 -13.306 1.00 94.62 121 LEU A CA 1
ATOM 956 C C . LEU A 1 121 ? 16.158 -0.549 -12.527 1.00 94.62 121 LEU A C 1
ATOM 958 O O . LEU A 1 121 ? 15.455 0.437 -12.302 1.00 94.62 121 LEU A O 1
ATOM 962 N N . THR A 1 122 ? 17.446 -0.601 -12.171 1.00 95.56 122 THR A N 1
ATOM 963 C CA . THR A 1 122 ? 18.123 0.511 -11.477 1.00 95.56 122 THR A CA 1
ATOM 964 C C . THR A 1 122 ? 18.083 1.804 -12.308 1.00 95.56 122 THR A C 1
ATOM 966 O O . THR A 1 122 ? 17.570 2.806 -11.802 1.00 95.56 122 THR A O 1
ATOM 969 N N . PRO A 1 123 ? 18.509 1.819 -13.594 1.00 96.12 123 PRO A N 1
ATOM 970 C CA . PRO A 1 123 ? 18.332 2.984 -14.458 1.00 96.12 123 PRO A CA 1
ATOM 971 C C . PRO A 1 123 ? 16.885 3.480 -14.554 1.00 96.12 123 PRO A C 1
ATOM 973 O O . PRO A 1 123 ? 16.668 4.688 -14.553 1.00 96.12 123 PRO A O 1
ATOM 976 N N . ILE A 1 124 ? 15.895 2.583 -14.637 1.00 96.75 124 ILE A N 1
ATOM 977 C CA . ILE A 1 124 ? 14.477 2.965 -14.721 1.00 96.75 124 ILE A CA 1
ATOM 978 C C . ILE A 1 124 ? 14.033 3.703 -13.458 1.00 96.75 124 ILE A C 1
ATOM 980 O O . ILE A 1 124 ? 13.481 4.797 -13.565 1.00 96.75 124 ILE A O 1
ATOM 984 N N . ILE A 1 125 ? 14.294 3.134 -12.278 1.00 97.38 125 ILE A N 1
ATOM 985 C CA . ILE A 1 125 ? 13.901 3.727 -10.994 1.00 97.38 125 ILE A CA 1
ATOM 986 C C . ILE A 1 125 ? 14.579 5.085 -10.819 1.00 97.38 125 ILE A C 1
ATOM 988 O O . ILE A 1 125 ? 13.908 6.080 -10.561 1.00 97.38 125 ILE A O 1
ATOM 992 N N . VAL A 1 126 ? 15.896 5.161 -11.028 1.00 97.31 126 VAL A N 1
ATOM 993 C CA . VAL A 1 126 ? 16.636 6.421 -10.867 1.00 97.31 126 VAL A CA 1
ATOM 994 C C . VAL A 1 126 ? 16.181 7.463 -11.890 1.00 97.31 126 VAL A C 1
ATOM 996 O O . VAL A 1 126 ? 16.099 8.641 -11.561 1.00 97.31 126 VAL A O 1
ATOM 999 N N . ARG A 1 127 ? 15.797 7.060 -13.107 1.00 96.31 127 ARG A N 1
ATOM 1000 C CA . ARG A 1 127 ? 15.222 7.980 -14.099 1.00 96.31 127 ARG A CA 1
ATOM 1001 C C . ARG A 1 127 ? 13.843 8.506 -13.699 1.00 96.31 127 ARG A C 1
ATOM 1003 O O . ARG A 1 127 ? 13.504 9.616 -14.096 1.00 96.31 127 ARG A O 1
ATOM 1010 N N . VAL A 1 128 ? 13.050 7.751 -12.938 1.00 96.62 128 VAL A N 1
ATOM 1011 C CA . VAL A 1 128 ? 11.816 8.272 -12.324 1.00 96.62 128 VAL A CA 1
ATOM 1012 C C . VAL A 1 128 ? 12.160 9.318 -11.264 1.00 96.62 128 VAL A C 1
ATOM 1014 O O . VAL A 1 128 ? 11.615 10.415 -11.313 1.00 96.62 128 VAL A O 1
ATOM 1017 N N . LEU A 1 129 ? 13.113 9.017 -10.374 1.00 96.75 129 LEU A N 1
ATOM 1018 C CA . LEU A 1 129 ? 13.574 9.945 -9.330 1.00 96.75 129 LEU A CA 1
ATOM 1019 C C . LEU A 1 129 ? 14.150 11.243 -9.913 1.00 96.75 129 LEU A C 1
ATOM 1021 O O . LEU A 1 129 ? 13.889 12.321 -9.402 1.00 96.75 129 LEU A O 1
ATOM 1025 N N . TRP A 1 130 ? 14.862 11.156 -11.038 1.00 94.75 130 TRP A N 1
ATOM 1026 C CA . TRP A 1 130 ? 15.492 12.303 -11.699 1.00 94.75 130 TRP A CA 1
ATOM 1027 C C . TRP A 1 130 ? 14.504 13.389 -12.159 1.00 94.75 130 TRP A C 1
ATOM 1029 O O . TRP A 1 130 ? 14.901 14.522 -12.422 1.00 94.75 130 TRP A O 1
ATOM 1039 N N . GLN A 1 131 ? 13.222 13.055 -12.309 1.00 91.19 131 GLN A N 1
ATOM 1040 C CA . GLN A 1 131 ? 12.221 13.977 -12.853 1.00 91.19 131 GLN A CA 1
ATOM 1041 C C . GLN A 1 131 ? 11.858 15.105 -11.900 1.00 91.19 131 GLN A C 1
ATOM 1043 O O . GLN A 1 131 ? 11.408 16.153 -12.358 1.00 91.19 131 GLN A O 1
ATOM 1048 N N . ASP A 1 132 ? 12.055 14.889 -10.605 1.00 91.94 132 ASP A N 1
ATOM 1049 C CA . ASP A 1 132 ? 11.739 15.852 -9.569 1.00 91.94 132 ASP A CA 1
ATOM 1050 C C . ASP A 1 132 ? 12.804 15.775 -8.474 1.00 91.94 132 ASP A C 1
ATOM 1052 O O . ASP A 1 132 ? 13.010 14.737 -7.851 1.00 91.94 132 ASP A O 1
ATOM 1056 N N . ARG A 1 133 ? 13.485 16.895 -8.216 1.00 91.94 133 ARG A N 1
ATOM 1057 C CA . ARG A 1 133 ? 14.546 16.963 -7.199 1.00 91.94 133 ARG A CA 1
ATOM 1058 C C . ARG A 1 133 ? 14.029 16.740 -5.776 1.00 91.94 133 ARG A C 1
ATOM 1060 O O . ARG A 1 133 ? 14.834 16.454 -4.889 1.00 91.94 133 ARG A O 1
ATOM 1067 N N . SER A 1 134 ? 12.723 16.888 -5.559 1.00 93.62 134 SER A N 1
ATOM 1068 C CA . SER A 1 134 ? 12.076 16.587 -4.284 1.00 93.62 134 SER A CA 1
ATOM 1069 C C . SER A 1 134 ? 11.873 15.087 -4.059 1.00 93.62 134 SER A C 1
ATOM 1071 O O . SER A 1 134 ? 11.656 14.681 -2.919 1.00 93.62 134 SER A O 1
ATOM 1073 N N . PHE A 1 135 ? 11.987 14.246 -5.097 1.00 96.31 135 PHE A N 1
ATOM 1074 C CA . PHE A 1 135 ? 11.860 12.803 -4.933 1.00 96.31 135 PHE A CA 1
ATOM 1075 C C . PHE A 1 135 ? 13.029 12.232 -4.126 1.00 96.31 135 PHE A C 1
ATOM 1077 O O . PHE A 1 135 ? 14.209 12.415 -4.429 1.00 96.31 135 PHE A O 1
ATOM 1084 N N . ARG A 1 136 ? 12.668 11.484 -3.091 1.00 95.44 136 ARG A N 1
ATOM 1085 C CA . ARG A 1 136 ? 13.519 10.688 -2.221 1.00 95.44 136 ARG A CA 1
ATOM 1086 C C . ARG A 1 136 ? 13.101 9.236 -2.368 1.00 95.44 136 ARG A C 1
ATOM 1088 O O . ARG A 1 136 ? 11.919 8.900 -2.312 1.00 95.44 136 ARG A O 1
ATOM 1095 N N . TYR A 1 137 ? 14.076 8.368 -2.591 1.00 96.94 137 TYR A N 1
ATOM 1096 C CA . TYR A 1 137 ? 13.806 6.945 -2.710 1.00 96.94 137 TYR A CA 1
ATOM 1097 C C . TYR A 1 137 ? 13.386 6.366 -1.351 1.00 96.94 137 TYR A C 1
ATOM 1099 O O . TYR A 1 137 ? 14.006 6.652 -0.327 1.00 96.94 137 TYR A O 1
ATOM 1107 N N . TYR A 1 138 ? 12.358 5.515 -1.351 1.00 95.50 138 TYR A N 1
ATOM 1108 C CA . TYR A 1 138 ? 11.993 4.691 -0.201 1.00 95.50 138 TYR A CA 1
ATOM 1109 C C . TYR A 1 138 ? 12.165 3.207 -0.540 1.00 95.50 138 TYR A C 1
ATOM 1111 O O . TYR A 1 138 ? 11.901 2.756 -1.661 1.00 95.50 138 TYR A O 1
ATOM 1119 N N . GLN A 1 139 ? 12.580 2.424 0.454 1.00 93.69 139 GLN A N 1
ATOM 1120 C CA . GLN A 1 139 ? 12.762 0.987 0.293 1.00 93.69 139 GLN A CA 1
ATOM 1121 C C . GLN A 1 139 ? 11.406 0.300 0.066 1.00 93.69 139 GLN A C 1
ATOM 1123 O O . GLN A 1 139 ? 10.508 0.368 0.903 1.00 93.69 139 GLN A O 1
ATOM 1128 N N . GLY A 1 140 ? 11.277 -0.371 -1.078 1.00 93.88 140 GLY A N 1
ATOM 1129 C CA . GLY A 1 140 ? 10.047 -1.025 -1.539 1.00 93.88 140 GLY A CA 1
ATOM 1130 C C . GLY A 1 140 ? 9.549 -0.491 -2.884 1.00 93.88 140 GLY A C 1
ATOM 1131 O O . GLY A 1 140 ? 8.881 -1.213 -3.618 1.00 93.88 140 GLY A O 1
ATOM 1132 N N . PHE A 1 141 ? 9.951 0.722 -3.288 1.00 96.75 141 PHE A N 1
ATOM 1133 C CA . PHE A 1 141 ? 9.552 1.269 -4.592 1.00 96.75 141 PHE A CA 1
ATOM 1134 C C . PHE A 1 141 ? 10.057 0.424 -5.779 1.00 96.75 141 PHE A C 1
ATOM 1136 O O . PHE A 1 141 ? 9.436 0.374 -6.844 1.00 96.75 141 PHE A O 1
ATOM 1143 N N . HIS A 1 142 ? 11.166 -0.292 -5.587 1.00 95.31 142 HIS A N 1
ATOM 1144 C CA . HIS A 1 142 ? 11.699 -1.236 -6.565 1.00 95.31 142 HIS A CA 1
ATOM 1145 C C . HIS A 1 142 ? 10.759 -2.419 -6.845 1.00 95.31 142 HIS A C 1
ATOM 1147 O O . HIS A 1 142 ? 10.715 -2.866 -7.988 1.00 95.31 142 HIS A O 1
ATOM 1153 N N . ASP A 1 143 ? 9.980 -2.894 -5.863 1.00 95.00 143 ASP A N 1
ATOM 1154 C CA . ASP A 1 143 ? 9.002 -3.977 -6.057 1.00 95.00 143 ASP A CA 1
ATOM 1155 C C . ASP A 1 143 ? 7.844 -3.515 -6.970 1.00 95.00 143 ASP A C 1
ATOM 1157 O O . ASP A 1 143 ? 7.416 -4.237 -7.880 1.00 95.00 143 ASP A O 1
ATOM 1161 N N . VAL A 1 144 ? 7.403 -2.258 -6.809 1.00 96.31 144 VAL A N 1
ATOM 1162 C CA . VAL A 1 144 ? 6.395 -1.622 -7.678 1.00 96.31 144 VAL A CA 1
ATOM 1163 C C . VAL A 1 144 ? 6.920 -1.506 -9.107 1.00 96.31 144 VAL A C 1
ATOM 1165 O O . VAL A 1 144 ? 6.270 -1.947 -10.057 1.00 96.31 144 VAL A O 1
ATOM 1168 N N . CYS A 1 145 ? 8.128 -0.960 -9.264 1.00 96.56 145 CYS A N 1
ATOM 1169 C CA . CYS A 1 145 ? 8.754 -0.797 -10.574 1.00 96.56 145 CYS A CA 1
ATOM 1170 C C . CYS A 1 145 ? 9.021 -2.145 -11.259 1.00 96.56 145 CYS A C 1
ATOM 1172 O O . CYS A 1 145 ? 8.782 -2.272 -12.460 1.00 96.56 145 CYS A O 1
ATOM 1174 N N . LEU A 1 146 ? 9.464 -3.163 -10.510 1.00 94.62 146 LEU A N 1
ATOM 1175 C CA . LEU A 1 146 ? 9.660 -4.518 -11.025 1.00 94.62 146 LEU A CA 1
ATOM 1176 C C . LEU A 1 146 ? 8.349 -5.074 -11.583 1.00 94.62 146 LEU A C 1
ATOM 1178 O O . LEU A 1 146 ? 8.334 -5.568 -12.709 1.00 94.62 146 LEU A O 1
ATOM 1182 N N . THR A 1 147 ? 7.253 -4.966 -10.828 1.00 95.06 147 THR A N 1
ATOM 1183 C CA . THR A 1 147 ? 5.936 -5.469 -11.245 1.00 95.06 147 THR A CA 1
ATOM 1184 C C . THR A 1 147 ? 5.502 -4.840 -12.570 1.00 95.06 147 THR A C 1
ATOM 1186 O O . THR A 1 147 ? 5.154 -5.561 -13.507 1.00 95.06 147 THR A O 1
ATOM 1189 N N . LEU A 1 148 ? 5.620 -3.515 -12.695 1.00 96.19 148 LEU A N 1
ATOM 1190 C CA . LEU A 1 148 ? 5.290 -2.790 -13.927 1.00 96.19 148 LEU A CA 1
ATOM 1191 C C . LEU A 1 148 ? 6.172 -3.211 -15.106 1.00 96.19 148 LEU A C 1
ATOM 1193 O O . LEU A 1 148 ? 5.672 -3.428 -16.206 1.00 96.19 148 LEU A O 1
ATOM 1197 N N . VAL A 1 149 ? 7.482 -3.347 -14.893 1.00 94.56 149 VAL A N 1
ATOM 1198 C CA . VAL A 1 149 ? 8.430 -3.741 -15.946 1.00 94.56 149 VAL A CA 1
ATOM 1199 C C . VAL A 1 149 ? 8.226 -5.194 -16.383 1.00 94.56 149 VAL A C 1
ATOM 1201 O O . VAL A 1 149 ? 8.410 -5.508 -17.560 1.00 94.56 149 VAL A O 1
ATOM 1204 N N . LEU A 1 150 ? 7.834 -6.084 -15.471 1.00 92.62 150 LEU A N 1
ATOM 1205 C CA . LEU A 1 150 ? 7.536 -7.478 -15.793 1.00 92.62 150 LEU A CA 1
ATOM 1206 C C . LEU A 1 150 ? 6.310 -7.612 -16.705 1.00 92.62 150 LEU A C 1
ATOM 1208 O O . LEU A 1 150 ? 6.353 -8.416 -17.635 1.00 92.62 150 LEU A O 1
ATOM 1212 N N . VAL A 1 151 ? 5.260 -6.817 -16.471 1.00 94.19 151 VAL A N 1
ATOM 1213 C CA . VAL A 1 151 ? 4.020 -6.852 -17.269 1.00 94.19 151 VAL A CA 1
ATOM 1214 C C . VAL A 1 151 ? 4.153 -6.042 -18.561 1.00 94.19 151 VAL A C 1
ATOM 1216 O O . VAL A 1 151 ? 3.837 -6.532 -19.640 1.00 94.19 151 VAL A O 1
ATOM 1219 N N . LEU A 1 152 ? 4.636 -4.802 -18.466 1.00 95.62 152 LEU A N 1
ATOM 1220 C CA . LEU A 1 152 ? 4.587 -3.812 -19.551 1.00 95.62 152 LEU A CA 1
ATOM 1221 C C . LEU A 1 152 ? 5.901 -3.708 -20.341 1.00 95.62 152 LEU A C 1
ATOM 1223 O O . LEU A 1 152 ? 5.985 -3.004 -21.349 1.00 95.62 152 LEU A O 1
ATOM 1227 N N . GLY A 1 153 ? 6.959 -4.368 -19.869 1.00 94.19 153 GLY A N 1
ATOM 1228 C CA . GLY A 1 153 ? 8.313 -4.209 -20.385 1.00 94.19 153 GLY A CA 1
ATOM 1229 C C . GLY A 1 153 ? 8.991 -2.899 -19.944 1.00 94.19 153 GLY A C 1
ATOM 1230 O O . GLY A 1 153 ? 8.345 -1.996 -19.410 1.00 94.19 153 GLY A O 1
ATOM 1231 N N . PRO A 1 154 ? 10.308 -2.750 -20.188 1.00 93.69 154 PRO A N 1
ATOM 1232 C CA . PRO A 1 154 ? 11.106 -1.628 -19.674 1.00 93.69 154 PRO A CA 1
ATOM 1233 C C . PRO A 1 154 ? 10.595 -0.234 -20.071 1.00 93.69 154 PRO A C 1
ATOM 1235 O O . PRO A 1 154 ? 10.504 0.664 -19.237 1.00 93.69 154 PRO A O 1
ATOM 1238 N N . LYS A 1 155 ? 10.232 -0.047 -21.348 1.00 94.38 155 LYS A N 1
ATOM 1239 C CA . LYS A 1 155 ? 9.849 1.269 -21.889 1.00 94.38 155 LYS A CA 1
ATOM 1240 C C . LYS A 1 155 ? 8.504 1.749 -21.346 1.00 94.38 155 LYS A C 1
ATOM 1242 O O . LYS A 1 155 ? 8.406 2.867 -20.846 1.00 94.38 155 LYS A O 1
ATOM 1247 N N . THR A 1 156 ? 7.470 0.918 -21.455 1.00 96.88 156 THR A N 1
ATOM 1248 C CA . THR A 1 156 ? 6.119 1.263 -20.992 1.00 96.88 156 THR A CA 1
ATOM 1249 C C . THR A 1 156 ? 6.045 1.227 -19.469 1.00 96.88 156 THR A C 1
ATOM 1251 O O . THR A 1 156 ? 5.470 2.136 -18.879 1.00 96.88 156 THR A O 1
ATOM 1254 N N . GLY A 1 157 ? 6.718 0.267 -18.824 1.00 97.06 157 GLY A N 1
ATOM 1255 C CA . GLY A 1 157 ? 6.851 0.208 -17.369 1.00 97.06 157 GLY A CA 1
ATOM 1256 C C . GLY A 1 157 ? 7.436 1.495 -16.783 1.00 97.06 157 GLY A C 1
ATOM 1257 O O . GLY A 1 157 ? 6.866 2.040 -15.844 1.00 97.06 157 GLY A O 1
ATOM 1258 N N . TYR A 1 158 ? 8.490 2.055 -17.392 1.00 96.19 158 TYR A N 1
ATOM 1259 C CA . TYR A 1 158 ? 9.020 3.371 -17.010 1.00 96.19 158 TYR A CA 1
ATOM 1260 C C . TYR A 1 158 ? 7.980 4.493 -17.145 1.00 96.19 158 TYR A C 1
ATOM 1262 O O . TYR A 1 158 ? 7.817 5.284 -16.218 1.00 96.19 158 TYR A O 1
ATOM 1270 N N . LYS A 1 159 ? 7.261 4.571 -18.276 1.00 96.44 159 LYS A N 1
ATOM 1271 C CA . LYS A 1 159 ? 6.235 5.608 -18.497 1.00 96.44 159 LYS A CA 1
ATOM 1272 C C . LYS A 1 159 ? 5.128 5.542 -17.437 1.00 96.44 159 LYS A C 1
ATOM 1274 O O . LYS A 1 159 ? 4.724 6.582 -16.921 1.00 96.44 159 LYS A O 1
ATOM 1279 N N . VAL A 1 160 ? 4.673 4.337 -17.093 1.00 96.81 160 VAL A N 1
ATOM 1280 C CA . VAL A 1 160 ? 3.644 4.131 -16.063 1.00 96.81 160 VAL A CA 1
ATOM 1281 C C . VAL A 1 160 ? 4.190 4.429 -14.668 1.00 96.81 160 VAL A C 1
ATOM 1283 O O . VAL A 1 160 ? 3.542 5.155 -13.923 1.00 96.81 160 VAL A O 1
ATOM 1286 N N . ALA A 1 161 ? 5.400 3.971 -14.332 1.00 97.38 161 ALA A N 1
ATOM 1287 C CA . ALA A 1 161 ? 6.045 4.292 -13.057 1.00 97.38 161 ALA A CA 1
ATOM 1288 C C . ALA A 1 161 ? 6.195 5.811 -12.871 1.00 97.38 161 ALA A C 1
ATOM 1290 O O . ALA A 1 161 ? 5.808 6.348 -11.839 1.00 97.38 161 ALA A O 1
ATOM 1291 N N . LYS A 1 162 ? 6.642 6.522 -13.914 1.00 96.25 162 LYS A N 1
ATOM 1292 C CA . LYS A 1 162 ? 6.674 7.992 -13.969 1.00 96.25 162 LYS A CA 1
ATOM 1293 C C . LYS A 1 162 ? 5.303 8.613 -13.684 1.00 96.25 162 LYS A C 1
ATOM 1295 O O . LYS A 1 162 ? 5.196 9.534 -12.875 1.00 96.25 162 LYS A O 1
ATOM 1300 N N . ALA A 1 163 ? 4.256 8.141 -14.360 1.00 95.38 163 ALA A N 1
ATOM 1301 C CA . ALA A 1 163 ? 2.907 8.671 -14.179 1.00 95.38 163 ALA A CA 1
ATOM 1302 C C . ALA A 1 163 ? 2.396 8.438 -12.748 1.00 95.38 163 ALA A C 1
ATOM 1304 O O . ALA A 1 163 ? 1.845 9.349 -12.135 1.00 95.38 163 ALA A O 1
ATOM 1305 N N . LEU A 1 164 ? 2.645 7.257 -12.181 1.00 95.62 164 LEU A N 1
ATOM 1306 C CA . LEU A 1 164 ? 2.277 6.929 -10.806 1.00 95.62 164 LEU A CA 1
ATOM 1307 C C . LEU A 1 164 ? 3.027 7.794 -9.788 1.00 95.62 164 LEU A C 1
ATOM 1309 O O . LEU A 1 164 ? 2.399 8.358 -8.894 1.00 95.62 164 LEU A O 1
ATOM 1313 N N . SER A 1 165 ? 4.335 7.977 -9.950 1.00 95.44 165 SER A N 1
ATOM 1314 C CA . SER A 1 165 ? 5.149 8.824 -9.069 1.00 95.44 165 SER A CA 1
ATOM 1315 C C . SER A 1 165 ? 4.762 10.303 -9.093 1.00 95.44 165 SER A C 1
ATOM 1317 O O . SER A 1 165 ? 5.092 11.029 -8.164 1.00 95.44 165 SER A O 1
ATOM 1319 N N . THR A 1 166 ? 4.062 10.765 -10.129 1.00 91.31 166 THR A N 1
ATOM 1320 C CA . THR A 1 166 ? 3.670 12.177 -10.274 1.00 91.31 166 THR A CA 1
ATOM 1321 C C . THR A 1 166 ? 2.194 12.435 -9.981 1.00 91.31 166 THR A C 1
ATOM 1323 O O . THR A 1 166 ? 1.856 13.522 -9.525 1.00 91.31 166 THR A O 1
ATOM 1326 N N . LYS A 1 167 ? 1.306 11.464 -10.230 1.00 86.12 167 LYS A N 1
ATOM 1327 C CA . LYS A 1 167 ? -0.155 11.667 -10.207 1.00 86.12 167 LYS A CA 1
ATOM 1328 C C . LYS A 1 167 ? -0.911 10.803 -9.192 1.00 86.12 167 LYS A C 1
ATOM 1330 O O . LYS A 1 167 ? -2.137 10.813 -9.198 1.00 86.12 167 LYS A O 1
ATOM 1335 N N . SER A 1 168 ? -0.225 10.026 -8.355 1.00 88.12 168 SER A N 1
ATOM 1336 C CA . SER A 1 168 ? -0.867 9.090 -7.415 1.00 88.12 168 SER A CA 1
ATOM 1337 C C . SER A 1 168 ? -0.314 9.201 -5.990 1.00 88.12 168 SER A C 1
ATOM 1339 O O . SER A 1 168 ? 0.523 10.058 -5.705 1.00 88.12 168 SER A O 1
ATOM 1341 N N . ALA A 1 169 ? -0.741 8.298 -5.097 1.00 85.06 169 ALA A N 1
ATOM 1342 C CA . ALA A 1 169 ? -0.235 8.192 -3.726 1.00 85.06 169 ALA A CA 1
ATOM 1343 C C . ALA A 1 169 ? 1.303 8.075 -3.649 1.00 85.06 169 ALA A C 1
ATOM 1345 O O . ALA A 1 169 ? 1.915 8.605 -2.722 1.00 85.06 169 ALA A O 1
ATOM 1346 N N . PHE A 1 170 ? 1.944 7.478 -4.663 1.00 93.81 170 PHE A N 1
ATOM 1347 C CA . PHE A 1 170 ? 3.404 7.369 -4.729 1.00 93.81 170 PHE A CA 1
ATOM 1348 C C . PHE A 1 170 ? 4.123 8.718 -4.765 1.00 93.81 170 PHE A C 1
ATOM 1350 O O . PHE A 1 170 ? 5.255 8.794 -4.297 1.00 93.81 170 PHE A O 1
ATOM 1357 N N . HIS A 1 171 ? 3.477 9.781 -5.254 1.00 94.75 171 HIS A N 1
ATOM 1358 C CA . HIS A 1 171 ? 4.043 11.125 -5.185 1.00 94.75 171 HIS A CA 1
ATOM 1359 C C . HIS A 1 171 ? 4.316 11.534 -3.736 1.00 94.75 171 HIS A C 1
ATOM 1361 O O . HIS A 1 171 ? 5.413 11.980 -3.413 1.00 94.75 171 HIS A O 1
ATOM 1367 N N . ASN A 1 172 ? 3.356 11.306 -2.834 1.00 93.75 172 ASN A N 1
ATOM 1368 C CA . ASN A 1 172 ? 3.526 11.615 -1.415 1.00 93.75 172 ASN A CA 1
ATOM 1369 C C . ASN A 1 172 ? 4.587 10.719 -0.767 1.00 93.75 172 ASN A C 1
ATOM 1371 O O . ASN A 1 172 ? 5.364 11.209 0.044 1.00 93.75 172 ASN A O 1
ATOM 1375 N N . PHE A 1 173 ? 4.651 9.435 -1.137 1.00 95.06 173 PHE A N 1
ATOM 1376 C CA . PHE A 1 173 ? 5.657 8.507 -0.596 1.00 95.06 173 PHE A CA 1
ATOM 1377 C C . PHE A 1 173 ? 7.084 8.861 -1.034 1.00 95.06 173 PHE A C 1
ATOM 1379 O O . PHE A 1 173 ? 8.033 8.553 -0.322 1.00 95.06 173 PHE A O 1
ATOM 1386 N N . LEU A 1 174 ? 7.237 9.498 -2.199 1.00 96.06 174 LEU A N 1
ATOM 1387 C CA . LEU A 1 174 ? 8.529 9.945 -2.718 1.00 96.06 174 LEU A CA 1
ATOM 1388 C C . LEU A 1 174 ? 8.910 11.352 -2.242 1.00 96.06 174 LEU A C 1
ATOM 1390 O O . LEU A 1 174 ? 10.088 11.669 -2.233 1.00 96.06 174 LEU A O 1
ATOM 1394 N N . THR A 1 175 ? 7.963 12.212 -1.866 1.00 94.88 175 THR A N 1
ATOM 1395 C CA . THR A 1 175 ? 8.252 13.628 -1.542 1.00 94.88 175 THR A CA 1
ATOM 1396 C C . THR A 1 175 ? 8.219 13.955 -0.055 1.00 94.88 175 THR A C 1
ATOM 1398 O O . THR A 1 175 ? 8.778 14.969 0.359 1.00 94.88 175 THR A O 1
ATOM 1401 N N . ARG A 1 176 ? 7.552 13.136 0.762 1.00 92.94 176 ARG A N 1
ATOM 1402 C CA . ARG A 1 176 ? 7.309 13.421 2.182 1.00 92.94 176 ARG A CA 1
ATOM 1403 C C . ARG A 1 176 ? 7.898 12.342 3.074 1.00 92.94 176 ARG A C 1
ATOM 1405 O O . ARG A 1 176 ? 8.223 11.246 2.623 1.00 92.94 176 ARG A O 1
ATOM 1412 N N . SER A 1 177 ? 7.969 12.649 4.367 1.00 91.88 177 SER A N 1
ATOM 1413 C CA . SER A 1 177 ? 8.301 11.662 5.390 1.00 91.88 177 SER A CA 1
ATOM 1414 C C . SER A 1 177 ? 7.332 10.468 5.338 1.00 91.88 177 SER A C 1
ATOM 1416 O O . SER A 1 177 ? 6.173 10.596 4.922 1.00 91.88 177 SER A O 1
ATOM 1418 N N . LEU A 1 178 ? 7.787 9.290 5.778 1.00 88.44 178 LEU A N 1
ATOM 1419 C CA . LEU A 1 178 ? 6.919 8.109 5.897 1.00 88.44 178 LEU A CA 1
ATOM 1420 C C . LEU A 1 178 ? 5.741 8.360 6.854 1.00 88.44 178 LEU A C 1
ATOM 1422 O O . LEU A 1 178 ? 4.656 7.814 6.642 1.00 88.44 178 LEU A O 1
ATOM 1426 N N . GLU A 1 179 ? 5.950 9.190 7.881 1.00 89.06 179 GLU A N 1
ATOM 1427 C CA . GLU A 1 179 ? 4.930 9.576 8.858 1.00 89.06 179 GLU A CA 1
ATOM 1428 C C . GLU A 1 179 ? 3.811 10.400 8.200 1.00 89.06 179 GLU A C 1
ATOM 1430 O O . GLU A 1 179 ? 2.637 10.033 8.285 1.00 89.06 179 GLU A O 1
ATOM 1435 N N . ASP A 1 180 ? 4.180 11.437 7.444 1.00 90.00 180 ASP A N 1
ATOM 1436 C CA . ASP A 1 180 ? 3.251 12.391 6.819 1.00 90.00 180 ASP A CA 1
ATOM 1437 C C . ASP A 1 180 ? 2.604 11.884 5.520 1.00 90.00 180 ASP A C 1
ATOM 1439 O O . ASP A 1 180 ? 1.812 12.593 4.882 1.00 90.00 180 ASP A O 1
ATOM 1443 N N . SER A 1 181 ? 2.957 10.670 5.099 1.00 92.56 181 SER A N 1
ATOM 1444 C CA . SER A 1 181 ? 2.463 10.041 3.878 1.00 92.56 181 SER A CA 1
ATOM 1445 C C . SER A 1 181 ? 1.839 8.674 4.165 1.00 92.56 181 SER A C 1
ATOM 1447 O O . SER A 1 181 ? 0.679 8.605 4.564 1.00 92.56 181 SER A O 1
ATOM 1449 N N . ALA A 1 182 ? 2.593 7.588 4.002 1.00 93.75 182 ALA A N 1
ATOM 1450 C CA . ALA A 1 182 ? 2.115 6.215 4.108 1.00 93.75 182 ALA A CA 1
ATOM 1451 C C . ALA A 1 182 ? 1.470 5.910 5.471 1.00 93.75 182 ALA A C 1
ATOM 1453 O O . ALA A 1 182 ? 0.389 5.326 5.529 1.00 93.75 182 ALA A O 1
ATOM 1454 N N . MET A 1 183 ? 2.087 6.336 6.575 1.00 94.19 183 MET A N 1
ATOM 1455 C CA . MET A 1 183 ? 1.544 6.094 7.916 1.00 94.19 183 MET A CA 1
ATOM 1456 C C . MET A 1 183 ? 0.266 6.887 8.182 1.00 94.19 183 MET A C 1
ATOM 1458 O O . MET A 1 183 ? -0.687 6.332 8.735 1.00 94.19 183 MET A O 1
ATOM 1462 N N . ARG A 1 184 ? 0.214 8.155 7.758 1.00 94.12 184 ARG A N 1
ATOM 1463 C CA . ARG A 1 184 ? -1.017 8.949 7.802 1.00 94.12 184 ARG A CA 1
ATOM 1464 C C . ARG A 1 184 ? -2.122 8.277 6.993 1.00 94.12 184 ARG A C 1
ATOM 1466 O O . ARG A 1 184 ? -3.217 8.098 7.514 1.00 94.12 184 ARG A O 1
ATOM 1473 N N . ASP A 1 185 ? -1.841 7.853 5.768 1.00 95.00 185 ASP A N 1
ATOM 1474 C CA . ASP A 1 185 ? -2.848 7.218 4.920 1.00 95.00 185 ASP A CA 1
ATOM 1475 C C . ASP A 1 185 ? -3.321 5.881 5.529 1.00 95.00 185 ASP A C 1
ATOM 1477 O O . ASP A 1 185 ? -4.521 5.612 5.588 1.00 95.00 185 ASP A O 1
ATOM 1481 N N . LEU A 1 186 ? -2.416 5.082 6.104 1.00 95.81 186 LEU A N 1
ATOM 1482 C CA . LEU A 1 186 ? -2.776 3.865 6.839 1.00 95.81 186 LEU A CA 1
ATOM 1483 C C . LEU A 1 186 ? -3.604 4.125 8.090 1.00 95.81 186 LEU A C 1
ATOM 1485 O O . LEU A 1 186 ? -4.394 3.267 8.475 1.00 95.81 186 LEU A O 1
ATOM 1489 N N . SER A 1 187 ? -3.458 5.278 8.739 1.00 96.31 187 SER A N 1
ATOM 1490 C CA . SER A 1 187 ? -4.248 5.586 9.932 1.00 96.31 187 SER A CA 1
ATOM 1491 C C . SER A 1 187 ? -5.755 5.619 9.637 1.00 96.31 187 SER A C 1
ATOM 1493 O O . SER A 1 187 ? -6.558 5.252 10.499 1.00 96.31 187 SER A O 1
ATOM 1495 N N . TYR A 1 188 ? -6.151 5.915 8.391 1.00 98.12 188 TYR A N 1
ATOM 1496 C CA . TYR A 1 188 ? -7.540 5.814 7.940 1.00 98.12 188 TYR A CA 1
ATOM 1497 C C . TYR A 1 188 ? -8.089 4.382 7.988 1.00 98.12 188 TYR A C 1
ATOM 1499 O O . TYR A 1 188 ? -9.297 4.205 8.140 1.00 98.12 188 TYR A O 1
ATOM 1507 N N . MET A 1 189 ? -7.234 3.352 7.967 1.00 98.12 189 MET A N 1
ATOM 1508 C CA . MET A 1 189 ? -7.646 1.965 8.208 1.00 98.12 189 MET A CA 1
ATOM 1509 C C . MET A 1 189 ? -8.365 1.833 9.552 1.00 98.12 189 MET A C 1
ATOM 1511 O O . MET A 1 189 ? -9.403 1.188 9.617 1.00 98.12 189 MET A O 1
ATOM 1515 N N . TYR A 1 190 ? -7.885 2.485 10.616 1.00 97.88 190 TYR A N 1
ATOM 1516 C CA . TYR A 1 190 ? -8.558 2.439 11.920 1.00 97.88 190 TYR A CA 1
ATOM 1517 C C . TYR A 1 190 ? -9.928 3.122 11.905 1.00 97.88 190 TYR A C 1
ATOM 1519 O O . TYR A 1 190 ? -10.832 2.671 12.605 1.00 97.88 190 TYR A O 1
ATOM 1527 N N . VAL A 1 191 ? -10.120 4.157 11.080 1.00 98.38 191 VAL A N 1
ATOM 1528 C CA . VAL A 1 191 ? -11.448 4.754 10.870 1.00 98.38 191 VAL A CA 1
ATOM 1529 C C . VAL A 1 191 ? -12.372 3.764 10.171 1.00 98.38 191 VAL A C 1
ATOM 1531 O O . VAL A 1 191 ? -13.508 3.591 10.604 1.00 98.38 191 VAL A O 1
ATOM 1534 N N . LEU A 1 192 ? -11.892 3.074 9.133 1.00 98.69 192 LEU A N 1
ATOM 1535 C CA . LEU A 1 192 ? -12.665 2.042 8.436 1.00 98.69 192 LEU A CA 1
ATOM 1536 C C . LEU A 1 192 ? -13.046 0.896 9.381 1.00 98.69 192 LEU A C 1
ATOM 1538 O O . LEU A 1 192 ? -14.217 0.533 9.462 1.00 98.69 192 LEU A O 1
ATOM 1542 N N . LEU A 1 193 ? -12.089 0.392 10.167 1.00 98.56 193 LEU A N 1
ATOM 1543 C CA . LEU A 1 193 ? -12.341 -0.631 11.183 1.00 98.56 193 LEU A CA 1
ATOM 1544 C C . LEU A 1 193 ? -13.345 -0.140 12.229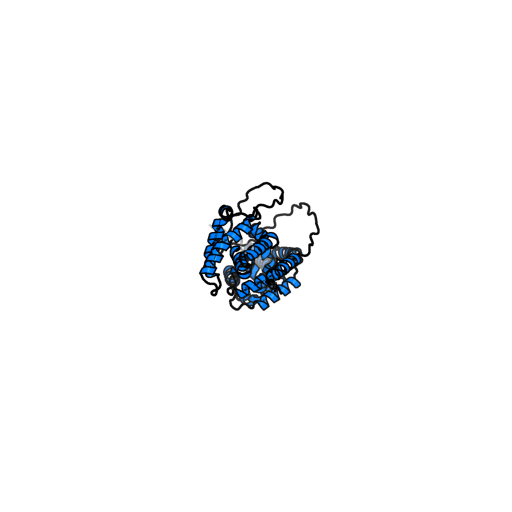 1.00 98.56 193 LEU A C 1
ATOM 1546 O O . LEU A 1 193 ? -14.261 -0.872 12.577 1.00 98.56 193 LEU A O 1
ATOM 1550 N N . TRP A 1 194 ? -13.224 1.103 12.702 1.00 98.25 194 TRP A N 1
ATOM 1551 C CA . TRP A 1 194 ? -14.177 1.688 13.647 1.00 98.25 194 TRP A CA 1
ATOM 1552 C C . TRP A 1 194 ? -15.599 1.741 13.083 1.00 98.25 194 TRP A C 1
ATOM 1554 O O . TRP A 1 194 ? -16.562 1.530 13.820 1.00 98.25 194 TRP A O 1
ATOM 1564 N N . LYS A 1 195 ? -15.737 2.059 11.794 1.00 98.12 195 LYS A N 1
ATOM 1565 C CA . LYS A 1 195 ? -17.030 2.163 11.120 1.00 98.12 195 LYS A CA 1
ATOM 1566 C C . LYS A 1 195 ? -17.680 0.800 10.880 1.00 98.12 195 LYS A C 1
ATOM 1568 O O . LYS A 1 195 ? -18.890 0.705 11.082 1.00 98.12 195 LYS A O 1
ATOM 1573 N N . GLU A 1 196 ? -16.890 -0.203 10.505 1.00 98.31 196 GLU A N 1
ATOM 1574 C CA . GLU A 1 196 ? -17.366 -1.535 10.114 1.00 98.31 196 GLU A CA 1
ATOM 1575 C C . GLU A 1 196 ? -17.470 -2.510 11.305 1.00 98.31 196 GLU A C 1
ATOM 1577 O O . GLU A 1 196 ? -18.513 -3.119 11.531 1.00 98.31 196 GLU A O 1
ATOM 1582 N N . ASP A 1 197 ? -16.416 -2.621 12.122 1.00 98.38 197 ASP A N 1
ATOM 1583 C CA . ASP A 1 197 ? -16.364 -3.458 13.329 1.00 98.38 197 ASP A CA 1
ATOM 1584 C C . ASP A 1 197 ? -15.721 -2.679 14.503 1.00 98.38 197 ASP A C 1
ATOM 1586 O O . ASP A 1 197 ? -14.528 -2.828 14.807 1.00 98.38 197 ASP A O 1
ATOM 1590 N N . PRO A 1 198 ? -16.514 -1.859 15.230 1.00 97.62 198 PRO A N 1
ATOM 1591 C CA . PRO A 1 198 ? -16.025 -1.097 16.381 1.00 97.62 198 PRO A CA 1
ATOM 1592 C C . PRO A 1 198 ? -15.442 -1.970 17.505 1.00 97.62 198 PRO A C 1
ATOM 1594 O O . PRO A 1 198 ? -14.736 -1.463 18.384 1.00 97.62 198 PRO A O 1
ATOM 1597 N N . GLY A 1 199 ? -15.793 -3.261 17.546 1.00 97.94 199 GLY A N 1
ATOM 1598 C CA . GLY A 1 199 ? -15.248 -4.217 18.503 1.00 97.94 199 GLY A CA 1
ATOM 1599 C C . GLY A 1 199 ? -13.803 -4.568 18.165 1.00 97.94 199 GLY A C 1
ATOM 1600 O O . GLY A 1 199 ? -12.943 -4.508 19.047 1.00 97.94 199 GLY A O 1
ATOM 1601 N N . LEU A 1 200 ? -13.544 -4.873 16.891 1.00 98.38 200 LEU A N 1
ATOM 1602 C CA . LEU A 1 200 ? -12.216 -5.200 16.374 1.00 98.38 200 LEU A CA 1
ATOM 1603 C C . LEU A 1 200 ? -11.274 -4.003 16.487 1.00 98.38 200 LEU A C 1
ATOM 1605 O O . LEU A 1 200 ? -10.178 -4.134 17.034 1.00 98.38 200 LEU A O 1
ATOM 1609 N N . GLU A 1 201 ? -11.736 -2.824 16.064 1.00 97.88 201 GLU A N 1
ATOM 1610 C CA . GLU A 1 201 ? -10.981 -1.578 16.212 1.00 97.88 201 GLU A CA 1
ATOM 1611 C C . GLU A 1 201 ? -10.541 -1.367 17.661 1.00 97.88 201 GLU A C 1
ATOM 1613 O O . GLU A 1 201 ? -9.357 -1.178 17.946 1.00 97.88 201 GLU A O 1
ATOM 1618 N N . ARG A 1 202 ? -11.490 -1.450 18.600 1.00 97.00 202 ARG A N 1
ATOM 1619 C CA . ARG A 1 202 ? -11.221 -1.220 20.019 1.00 97.00 202 ARG A CA 1
ATOM 1620 C C . ARG A 1 202 ? -10.248 -2.244 20.581 1.00 97.00 202 ARG A C 1
ATOM 1622 O O . ARG A 1 202 ? -9.420 -1.881 21.416 1.00 97.00 202 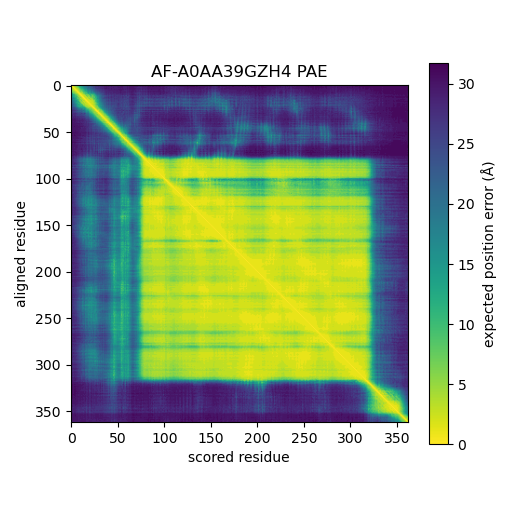ARG A O 1
ATOM 1629 N N . PHE A 1 203 ? -10.367 -3.502 20.169 1.00 97.50 203 PHE A N 1
ATOM 1630 C CA . PHE A 1 203 ? -9.468 -4.570 20.588 1.00 97.50 203 PHE A CA 1
ATOM 1631 C C . PHE A 1 203 ? -8.031 -4.275 20.142 1.00 97.50 203 PHE A C 1
ATOM 1633 O O . PHE A 1 203 ? -7.135 -4.196 20.983 1.00 97.50 203 PHE A O 1
ATOM 1640 N N . MET A 1 204 ? -7.832 -3.981 18.854 1.00 97.19 204 MET A N 1
ATOM 1641 C CA . MET A 1 204 ? -6.518 -3.650 18.294 1.00 97.19 204 MET A CA 1
ATOM 1642 C C . MET A 1 204 ? -5.940 -2.350 18.865 1.00 97.19 204 MET A C 1
ATOM 1644 O O . MET A 1 204 ? -4.744 -2.270 19.145 1.00 97.19 204 MET A O 1
ATOM 1648 N N . ARG A 1 205 ? -6.770 -1.319 19.068 1.00 95.94 205 ARG A N 1
ATOM 1649 C CA . ARG A 1 205 ? -6.326 -0.052 19.662 1.00 95.94 205 ARG A CA 1
ATOM 1650 C C . ARG A 1 205 ? -5.939 -0.216 21.128 1.00 95.94 205 ARG A C 1
ATOM 1652 O O . ARG A 1 205 ? -4.944 0.359 21.550 1.00 95.94 205 ARG A O 1
ATOM 1659 N N . ASN A 1 206 ? -6.692 -0.988 21.915 1.00 95.50 206 ASN A N 1
ATOM 1660 C CA . ASN A 1 206 ? -6.352 -1.235 23.321 1.00 95.50 206 ASN A CA 1
ATOM 1661 C C . ASN A 1 206 ? -5.047 -2.023 23.475 1.00 95.50 206 ASN A C 1
ATOM 1663 O O . ASN A 1 206 ? -4.324 -1.793 24.441 1.00 95.50 206 ASN A O 1
ATOM 1667 N N . ALA A 1 207 ? -4.756 -2.916 22.529 1.00 95.62 207 ALA A N 1
ATOM 1668 C CA . ALA A 1 207 ? -3.487 -3.625 22.443 1.00 95.62 207 ALA A CA 1
ATOM 1669 C C . ALA A 1 207 ? -2.351 -2.767 21.849 1.00 95.62 207 ALA A C 1
ATOM 1671 O O . ALA A 1 207 ? -1.228 -3.245 21.767 1.00 95.62 207 ALA A O 1
ATOM 1672 N N . SER A 1 208 ? -2.612 -1.515 21.446 1.00 95.06 208 SER A N 1
ATOM 1673 C CA . SER A 1 208 ? -1.636 -0.591 20.844 1.00 95.06 208 SER A CA 1
ATOM 1674 C C . SER A 1 208 ? -0.923 -1.154 19.607 1.00 95.06 208 SER A C 1
ATOM 1676 O O . SER A 1 208 ? 0.273 -0.937 19.429 1.00 95.06 208 SER A O 1
ATOM 1678 N N . VAL A 1 209 ? -1.654 -1.872 18.745 1.00 94.50 209 VAL A N 1
ATOM 1679 C CA . VAL A 1 209 ? -1.086 -2.520 17.545 1.00 94.50 209 VAL A CA 1
ATOM 1680 C C . VAL A 1 209 ? -0.526 -1.506 16.540 1.00 94.50 209 VAL A C 1
ATOM 1682 O O . VAL A 1 209 ? 0.528 -1.735 15.946 1.00 94.50 209 VAL A O 1
ATOM 1685 N N . GLY A 1 210 ? -1.209 -0.370 16.370 1.00 93.31 210 GLY A N 1
ATOM 1686 C CA . GLY A 1 210 ? -0.865 0.625 15.354 1.00 93.31 210 GLY A CA 1
ATOM 1687 C C . GLY A 1 210 ? -1.044 0.085 13.932 1.00 93.31 210 GLY A C 1
ATOM 1688 O O . GLY A 1 210 ? -1.720 -0.918 13.724 1.00 93.31 210 GLY A O 1
ATOM 1689 N N . CYS A 1 211 ? -0.439 0.749 12.943 1.00 94.31 211 CYS A N 1
ATOM 1690 C CA . CYS A 1 211 ? -0.578 0.373 11.525 1.00 94.31 211 CYS A CA 1
ATOM 1691 C C . CYS A 1 211 ? 0.704 -0.179 10.886 1.00 94.31 211 CYS A C 1
ATOM 1693 O O . CYS A 1 211 ? 0.691 -0.536 9.712 1.00 94.31 211 CYS A O 1
ATOM 1695 N N . MET A 1 212 ? 1.810 -0.258 11.634 1.00 93.00 212 MET A N 1
ATOM 1696 C CA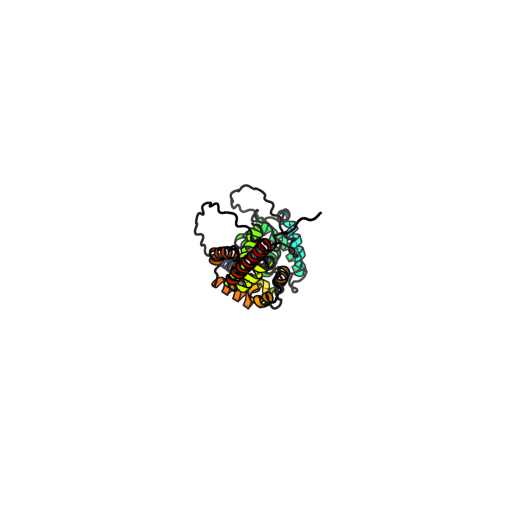 . MET A 1 212 ? 3.129 -0.602 11.080 1.00 93.00 212 MET A CA 1
ATOM 1697 C C . MET A 1 212 ? 3.159 -1.963 10.371 1.00 93.00 212 MET A C 1
ATOM 1699 O O . MET A 1 212 ? 3.892 -2.120 9.400 1.00 93.00 212 MET A O 1
ATOM 1703 N N . PHE A 1 213 ? 2.338 -2.928 10.806 1.00 95.56 213 PHE A N 1
ATOM 1704 C CA . PHE A 1 213 ? 2.246 -4.251 10.170 1.00 95.56 213 PHE A CA 1
ATOM 1705 C C . PHE A 1 213 ? 1.827 -4.174 8.688 1.00 95.56 213 PHE A C 1
ATOM 1707 O O . PHE A 1 213 ? 2.217 -5.025 7.893 1.00 95.56 213 PHE A O 1
ATOM 1714 N N . ALA A 1 214 ? 1.064 -3.141 8.311 1.00 97.00 214 ALA A N 1
ATOM 1715 C CA . ALA A 1 214 ? 0.542 -2.928 6.962 1.00 97.00 214 ALA A CA 1
ATOM 1716 C C . ALA A 1 214 ? 1.391 -1.952 6.128 1.00 97.00 214 ALA A C 1
ATOM 1718 O O . ALA A 1 214 ? 1.055 -1.673 4.977 1.00 97.00 214 ALA A O 1
ATOM 1719 N N . LEU A 1 215 ? 2.498 -1.425 6.670 1.00 95.50 215 LEU A N 1
ATOM 1720 C CA . LEU A 1 215 ? 3.313 -0.417 5.983 1.00 95.50 215 LEU A CA 1
ATOM 1721 C C . LEU A 1 215 ? 3.862 -0.929 4.648 1.00 95.50 215 LEU A C 1
ATOM 1723 O O . LEU A 1 215 ? 3.722 -0.272 3.617 1.00 95.50 215 LEU A O 1
ATOM 1727 N N . SER A 1 216 ? 4.410 -2.144 4.651 1.00 95.06 216 SER A N 1
ATOM 1728 C CA . SER A 1 216 ? 4.905 -2.787 3.428 1.00 95.06 216 SER A CA 1
ATOM 1729 C C . SER A 1 216 ? 3.810 -3.002 2.376 1.00 95.06 216 SER A C 1
ATOM 1731 O O . SER A 1 216 ? 4.104 -2.985 1.180 1.00 95.06 216 SER A O 1
ATOM 1733 N N . TRP A 1 217 ? 2.550 -3.156 2.792 1.00 97.50 217 TRP A N 1
ATOM 1734 C CA . TRP A 1 217 ? 1.439 -3.444 1.888 1.00 97.50 217 TRP A CA 1
ATOM 1735 C C . TRP A 1 217 ? 1.147 -2.261 0.983 1.00 97.50 217 TRP A C 1
ATOM 1737 O O . TRP A 1 217 ? 1.119 -2.409 -0.234 1.00 97.50 217 TRP A O 1
ATOM 1747 N N . ILE A 1 218 ? 0.986 -1.067 1.549 1.00 96.25 218 ILE A N 1
ATOM 1748 C CA . ILE A 1 218 ? 0.653 0.108 0.741 1.00 96.25 218 ILE A CA 1
ATOM 1749 C C . ILE A 1 218 ? 1.866 0.660 -0.012 1.00 96.25 218 ILE A C 1
ATOM 1751 O O . ILE A 1 218 ? 1.711 1.099 -1.147 1.00 96.25 218 ILE A O 1
ATOM 1755 N N . LEU A 1 219 ? 3.073 0.573 0.567 1.00 96.06 219 LEU A N 1
ATOM 1756 C CA . LEU A 1 219 ? 4.302 1.057 -0.070 1.00 96.06 219 LEU A CA 1
ATOM 1757 C C . LEU A 1 219 ? 4.660 0.244 -1.314 1.00 96.06 219 LEU A C 1
ATOM 1759 O O . LEU A 1 219 ? 5.260 0.771 -2.242 1.00 96.06 219 LEU A O 1
ATOM 1763 N N . THR A 1 220 ? 4.298 -1.037 -1.340 1.00 96.50 220 THR A N 1
ATOM 1764 C CA . THR A 1 220 ? 4.629 -1.933 -2.456 1.00 96.50 220 THR A CA 1
ATOM 1765 C C . THR A 1 220 ? 3.403 -2.374 -3.247 1.00 96.50 220 THR A C 1
ATOM 1767 O O . THR A 1 220 ? 3.519 -3.237 -4.114 1.00 96.50 220 THR A O 1
ATOM 1770 N N . TRP A 1 221 ? 2.217 -1.828 -2.952 1.00 97.25 221 TRP A N 1
ATOM 1771 C CA . TRP A 1 221 ? 0.945 -2.335 -3.487 1.00 97.25 221 TRP A CA 1
ATOM 1772 C C . TRP A 1 221 ? 0.831 -3.863 -3.356 1.00 97.25 221 TRP A C 1
ATOM 1774 O O . TRP A 1 221 ? 0.486 -4.574 -4.294 1.00 97.25 221 TRP A O 1
ATOM 1784 N N . PHE A 1 222 ? 1.170 -4.373 -2.171 1.00 96.62 222 PHE A N 1
ATOM 1785 C CA . PHE A 1 222 ? 1.159 -5.784 -1.785 1.00 96.62 222 PHE A CA 1
ATOM 1786 C C . PHE A 1 222 ? 2.124 -6.694 -2.565 1.00 96.62 222 PHE A C 1
ATOM 1788 O O . PHE A 1 222 ? 2.243 -7.869 -2.215 1.00 96.62 222 PHE A O 1
ATOM 1795 N N . SER A 1 223 ? 2.871 -6.182 -3.550 1.00 94.25 223 SER A N 1
ATOM 1796 C CA . SER A 1 223 ? 3.814 -6.980 -4.354 1.00 94.25 223 SER A CA 1
ATOM 1797 C C . SER A 1 223 ? 4.919 -7.635 -3.522 1.00 94.25 223 SER A C 1
ATOM 1799 O O . SER A 1 223 ? 5.385 -8.725 -3.855 1.00 94.25 223 SER A O 1
ATOM 1801 N N . HIS A 1 224 ? 5.289 -7.027 -2.393 1.00 90.81 224 HIS A N 1
ATOM 1802 C CA . HIS A 1 224 ? 6.253 -7.610 -1.466 1.00 90.81 224 HIS A CA 1
ATOM 1803 C C . HIS A 1 224 ? 5.654 -8.698 -0.560 1.00 90.81 224 HIS A C 1
ATOM 1805 O O . HIS A 1 224 ? 6.379 -9.570 -0.069 1.00 90.81 224 HIS A O 1
ATOM 1811 N N . SER A 1 225 ? 4.348 -8.651 -0.304 1.00 91.81 225 SER A N 1
ATOM 1812 C CA . SER A 1 225 ? 3.688 -9.450 0.736 1.00 91.81 225 SER A CA 1
ATOM 1813 C C . SER A 1 225 ? 2.901 -10.634 0.184 1.00 91.81 225 SER A C 1
ATOM 1815 O O . SER A 1 225 ? 2.737 -11.626 0.891 1.00 91.81 225 SER A O 1
ATOM 1817 N N . LEU A 1 226 ? 2.436 -10.553 -1.063 1.00 92.12 226 LEU A N 1
ATOM 1818 C CA . LEU A 1 226 ? 1.782 -11.660 -1.754 1.00 92.12 226 LEU A CA 1
ATOM 1819 C C . LEU A 1 226 ? 2.820 -12.627 -2.331 1.00 92.12 226 LEU A C 1
ATOM 1821 O O . LEU A 1 226 ? 3.889 -12.231 -2.799 1.00 92.12 226 LEU A O 1
ATOM 1825 N N . ARG A 1 227 ? 2.490 -13.919 -2.286 1.00 85.12 227 ARG A N 1
ATOM 1826 C CA . ARG A 1 227 ? 3.370 -14.997 -2.752 1.00 85.12 227 ARG A CA 1
ATOM 1827 C C . ARG A 1 227 ? 3.197 -15.273 -4.242 1.00 85.12 227 ARG A C 1
ATOM 1829 O O . ARG A 1 227 ? 4.186 -15.456 -4.949 1.00 85.12 227 ARG A O 1
ATOM 1836 N N . GLU A 1 228 ? 1.953 -15.312 -4.708 1.00 89.00 228 GLU A N 1
ATOM 1837 C CA . GLU A 1 228 ? 1.638 -15.630 -6.096 1.00 89.00 228 GLU A CA 1
ATOM 1838 C C . GLU A 1 228 ? 1.659 -14.366 -6.954 1.00 89.00 228 GLU A C 1
ATOM 1840 O O . GLU A 1 228 ? 0.918 -13.410 -6.724 1.00 89.00 228 GLU A O 1
ATOM 1845 N N . TYR A 1 229 ? 2.491 -14.374 -7.996 1.00 90.12 229 TYR A N 1
ATOM 1846 C CA . TYR A 1 229 ? 2.651 -13.219 -8.879 1.00 90.12 229 TYR A CA 1
ATOM 1847 C C . TYR A 1 229 ? 1.348 -12.833 -9.600 1.00 90.12 229 TYR A C 1
ATOM 1849 O O . TYR A 1 229 ? 1.091 -11.655 -9.830 1.00 90.12 229 TYR A O 1
ATOM 1857 N N . SER A 1 230 ? 0.484 -13.805 -9.909 1.00 91.88 230 SER A N 1
ATOM 1858 C CA . SER A 1 230 ? -0.833 -13.537 -10.501 1.00 91.88 230 SER A CA 1
ATOM 1859 C C . SER A 1 230 ? -1.727 -12.693 -9.588 1.00 91.88 230 SER A C 1
ATOM 1861 O O . SER A 1 230 ? -2.430 -11.817 -10.083 1.00 91.88 230 SER A O 1
ATOM 1863 N N . GLN A 1 231 ? -1.668 -12.907 -8.270 1.00 94.25 231 GLN A N 1
ATOM 1864 C CA . GLN A 1 231 ? -2.415 -12.112 -7.291 1.00 94.25 231 GLN A CA 1
ATOM 1865 C C . GLN A 1 231 ? -1.880 -10.678 -7.234 1.00 94.25 231 GLN A C 1
ATOM 1867 O O . GLN A 1 231 ? -2.661 -9.733 -7.183 1.00 94.25 231 GLN A O 1
ATOM 1872 N N . VAL A 1 232 ? -0.554 -10.506 -7.307 1.00 95.25 232 VAL A N 1
ATOM 1873 C CA . VAL A 1 232 ? 0.078 -9.178 -7.363 1.00 95.25 232 VAL A CA 1
ATOM 1874 C C . VAL A 1 232 ? -0.445 -8.380 -8.554 1.00 95.25 232 VAL A C 1
ATOM 1876 O O . VAL A 1 232 ? -0.862 -7.238 -8.388 1.00 95.25 232 VAL A O 1
ATOM 1879 N N . VAL A 1 233 ? -0.473 -8.983 -9.745 1.00 95.56 233 VAL A N 1
ATOM 1880 C CA . VAL A 1 233 ? -0.970 -8.306 -10.953 1.00 95.56 233 VAL A CA 1
ATOM 1881 C C . VAL A 1 233 ? -2.450 -7.926 -10.810 1.00 95.56 233 VAL A C 1
ATOM 1883 O O . VAL A 1 233 ? -2.803 -6.794 -11.119 1.00 95.56 233 VAL A O 1
ATOM 1886 N N . GLN A 1 234 ? -3.293 -8.797 -10.243 1.00 96.38 234 GLN A N 1
ATOM 1887 C CA . GLN A 1 234 ? -4.708 -8.478 -9.982 1.00 96.38 234 GLN A CA 1
ATOM 1888 C C . GLN A 1 234 ? -4.884 -7.290 -9.024 1.00 96.38 234 GLN A C 1
ATOM 1890 O O . GLN A 1 234 ? -5.738 -6.434 -9.246 1.00 96.38 234 GLN A O 1
ATOM 1895 N N . PHE A 1 235 ? -4.068 -7.210 -7.969 1.00 97.81 235 PHE A N 1
ATOM 1896 C CA . PHE A 1 235 ? -4.081 -6.067 -7.054 1.00 97.81 235 PHE A CA 1
ATOM 1897 C C . PHE A 1 235 ? -3.669 -4.779 -7.777 1.00 97.81 2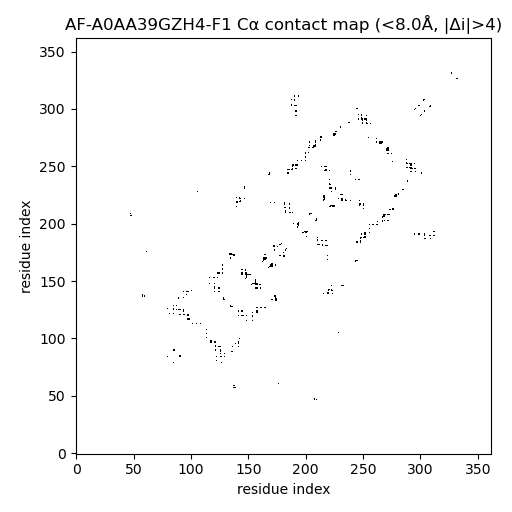35 PHE A C 1
ATOM 1899 O O . PHE A 1 235 ? -4.302 -3.746 -7.579 1.00 97.81 235 PHE A O 1
ATOM 1906 N N . PHE A 1 236 ? -2.658 -4.833 -8.648 1.00 97.62 236 PHE A N 1
ATOM 1907 C CA . PHE A 1 236 ? -2.247 -3.682 -9.457 1.00 97.62 236 PHE A CA 1
ATOM 1908 C C . PHE A 1 236 ? -3.361 -3.230 -10.406 1.00 97.62 236 PHE A C 1
ATOM 1910 O O . PHE A 1 236 ? -3.661 -2.039 -10.437 1.00 97.62 236 PHE A O 1
ATOM 1917 N N . ASP A 1 237 ? -4.016 -4.152 -11.117 1.00 97.25 237 ASP A N 1
ATOM 1918 C CA . ASP A 1 237 ? -5.164 -3.837 -11.980 1.00 97.25 237 ASP A CA 1
ATOM 1919 C C . ASP A 1 237 ? -6.282 -3.151 -11.182 1.00 97.25 237 ASP A C 1
ATOM 1921 O O . ASP A 1 237 ? -6.860 -2.146 -11.612 1.00 97.25 237 ASP A O 1
ATOM 1925 N N . PHE A 1 238 ? -6.553 -3.652 -9.975 1.00 97.88 238 PHE A N 1
ATOM 1926 C CA . PHE A 1 238 ? -7.548 -3.083 -9.077 1.00 97.88 238 PHE A CA 1
ATOM 1927 C C . PHE A 1 238 ? -7.156 -1.683 -8.581 1.00 97.88 238 PHE A C 1
ATOM 1929 O O . PHE A 1 238 ? -7.981 -0.774 -8.612 1.00 97.88 238 PHE A O 1
ATOM 1936 N N . PHE A 1 239 ? -5.906 -1.456 -8.177 1.00 97.44 239 PHE A N 1
ATOM 1937 C CA . PHE A 1 239 ? -5.455 -0.141 -7.709 1.00 97.44 239 PHE A CA 1
ATOM 1938 C C . PHE A 1 239 ? -5.382 0.897 -8.827 1.00 97.44 239 PHE A C 1
ATOM 1940 O O . PHE A 1 239 ? -5.755 2.046 -8.614 1.00 97.44 239 PHE A O 1
ATOM 1947 N N . LEU A 1 240 ? -4.960 0.498 -10.028 1.00 95.62 240 LEU A N 1
ATOM 1948 C CA . LEU A 1 240 ? -4.891 1.386 -11.191 1.00 95.62 240 LEU A CA 1
ATOM 1949 C C . LEU A 1 240 ? -6.270 1.859 -11.667 1.00 95.62 240 LEU A C 1
ATOM 1951 O O . LEU A 1 240 ? -6.371 2.917 -12.283 1.00 95.62 240 LEU A O 1
ATOM 1955 N N . SER A 1 241 ? -7.321 1.087 -11.391 1.00 95.38 241 SER A N 1
ATOM 1956 C CA . SER A 1 241 ? -8.696 1.376 -11.813 1.00 95.38 241 SER A CA 1
ATOM 1957 C C . SER A 1 241 ? -9.551 2.075 -10.749 1.00 95.38 241 SER A C 1
ATOM 1959 O O . SER A 1 241 ? -10.719 2.367 -11.007 1.00 95.38 241 SER A O 1
ATOM 1961 N N . ASN A 1 242 ? -8.997 2.356 -9.565 1.00 95.69 242 ASN A N 1
ATOM 1962 C CA . ASN A 1 242 ? -9.743 2.870 -8.416 1.00 95.69 242 ASN A CA 1
ATOM 1963 C C . ASN A 1 242 ? -9.091 4.110 -7.781 1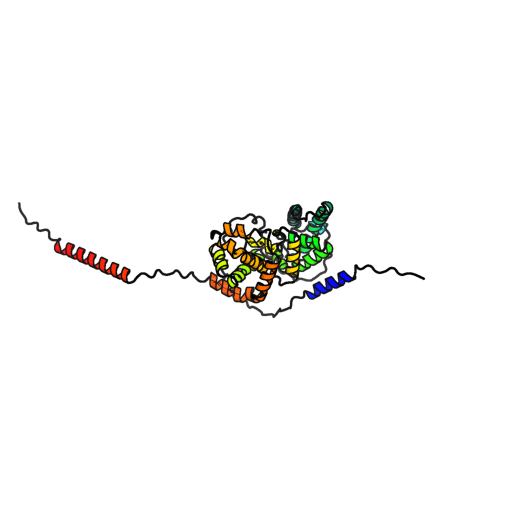.00 95.69 242 ASN A C 1
ATOM 1965 O O . ASN A 1 242 ? -8.080 4.634 -8.245 1.00 95.69 242 ASN A O 1
ATOM 1969 N N . ASP A 1 243 ? -9.720 4.608 -6.715 1.00 95.31 243 ASP A N 1
ATOM 1970 C CA . ASP A 1 243 ? -9.229 5.739 -5.929 1.00 95.31 243 ASP A CA 1
ATOM 1971 C C . ASP A 1 243 ? -7.810 5.486 -5.366 1.00 95.31 243 ASP A C 1
ATOM 1973 O O . ASP A 1 243 ? -7.515 4.357 -4.961 1.00 95.31 243 ASP A O 1
ATOM 1977 N N . PRO A 1 244 ? -6.933 6.505 -5.257 1.00 94.44 244 PRO A N 1
ATOM 1978 C CA . PRO A 1 244 ? -5.566 6.322 -4.771 1.00 94.44 244 PRO A CA 1
ATOM 1979 C C . PRO A 1 244 ? -5.485 5.799 -3.331 1.00 94.44 244 PRO A C 1
ATOM 1981 O O . PRO A 1 244 ? -4.456 5.241 -2.952 1.00 94.44 244 PRO A O 1
ATOM 1984 N N . LEU A 1 245 ? -6.549 5.955 -2.532 1.00 96.19 245 LEU A N 1
ATOM 1985 C CA . LEU A 1 245 ? -6.634 5.428 -1.171 1.00 96.19 245 LEU A CA 1
ATOM 1986 C C . LEU A 1 245 ? -7.040 3.941 -1.129 1.00 96.19 245 LEU A C 1
ATOM 1988 O O . LEU A 1 245 ? -6.990 3.327 -0.065 1.00 96.19 245 LEU A O 1
ATOM 1992 N N . MET A 1 246 ? -7.403 3.324 -2.261 1.00 98.12 246 MET A N 1
ATOM 1993 C CA . MET A 1 246 ? -7.852 1.926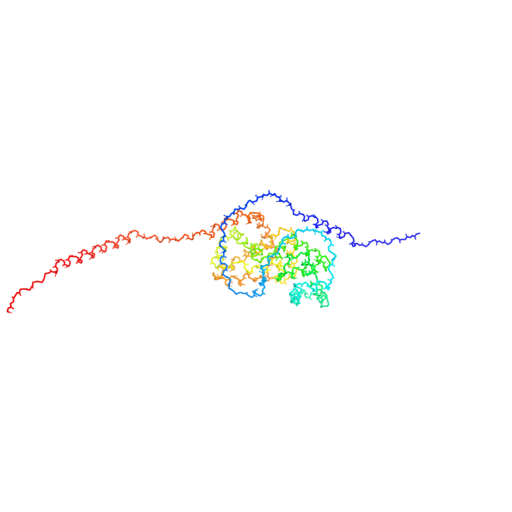 -2.340 1.00 98.12 246 MET A CA 1
ATOM 1994 C C . MET A 1 246 ? -6.919 0.900 -1.657 1.00 98.12 246 MET A C 1
ATOM 1996 O O . MET A 1 246 ? -7.438 0.000 -0.991 1.00 98.12 246 MET A O 1
ATOM 2000 N N . PRO A 1 247 ? -5.574 1.020 -1.698 1.00 98.00 247 PRO A N 1
ATOM 2001 C CA . PRO A 1 247 ? -4.690 0.131 -0.936 1.00 98.00 247 PRO A CA 1
ATOM 2002 C C . PRO A 1 247 ? -4.976 0.103 0.577 1.00 98.00 247 PRO A C 1
ATOM 2004 O O . PRO A 1 247 ? -4.817 -0.937 1.221 1.00 98.00 247 PRO A O 1
ATOM 2007 N N . VAL A 1 248 ? -5.456 1.210 1.154 1.00 98.38 248 VAL A N 1
ATOM 2008 C CA . VAL A 1 248 ? -5.868 1.284 2.567 1.00 98.38 248 VAL A CA 1
ATOM 2009 C C . VAL A 1 248 ? -7.184 0.537 2.796 1.00 98.38 248 VAL A C 1
ATOM 2011 O O . VAL A 1 248 ? -7.316 -0.172 3.793 1.00 98.38 248 VAL A O 1
ATOM 2014 N N . TYR A 1 249 ? -8.135 0.613 1.860 1.00 98.75 249 TYR A N 1
ATOM 2015 C CA . TYR A 1 249 ? -9.388 -0.152 1.929 1.00 98.75 249 TYR A CA 1
ATOM 2016 C C . TYR A 1 249 ? -9.148 -1.654 1.809 1.00 98.75 249 TYR A C 1
ATOM 2018 O O . TYR A 1 249 ? -9.736 -2.425 2.564 1.00 98.75 249 TYR A O 1
ATOM 2026 N N . VAL A 1 250 ? -8.247 -2.075 0.919 1.00 98.62 250 VAL A N 1
ATOM 2027 C CA . VAL A 1 250 ? -7.826 -3.480 0.817 1.00 98.62 250 VAL A CA 1
ATOM 2028 C C . VAL A 1 250 ? -7.138 -3.941 2.102 1.00 98.62 250 VAL A C 1
ATOM 2030 O O . VAL A 1 250 ? -7.434 -5.027 2.597 1.00 98.62 250 VAL A O 1
ATOM 2033 N N . SER A 1 251 ? -6.297 -3.094 2.705 1.00 98.44 251 SER A N 1
ATOM 2034 C CA . SER A 1 251 ? -5.687 -3.381 4.012 1.00 98.44 251 SER A CA 1
ATOM 2035 C C . SER A 1 251 ? -6.749 -3.577 5.105 1.00 98.44 251 SER A C 1
ATOM 2037 O O . SER A 1 251 ? -6.692 -4.555 5.851 1.00 98.44 251 SER A O 1
ATOM 2039 N N . ALA A 1 252 ? -7.759 -2.703 5.164 1.00 98.62 252 ALA A N 1
ATOM 2040 C CA . ALA A 1 252 ? -8.872 -2.821 6.107 1.00 98.62 252 ALA A CA 1
ATOM 2041 C C . ALA A 1 252 ? -9.701 -4.094 5.869 1.00 98.62 252 ALA A C 1
ATOM 2043 O O . ALA A 1 252 ? -9.980 -4.825 6.818 1.00 98.62 252 ALA A O 1
ATOM 2044 N N . ALA A 1 253 ? -10.054 -4.389 4.614 1.00 98.62 253 ALA A N 1
ATOM 2045 C CA . ALA A 1 253 ? -10.796 -5.588 4.230 1.00 98.62 253 ALA A CA 1
ATOM 2046 C C . ALA A 1 253 ? -10.058 -6.870 4.638 1.00 98.62 253 ALA A C 1
ATOM 2048 O O . ALA A 1 253 ? -10.663 -7.790 5.193 1.00 98.62 253 ALA A O 1
ATOM 2049 N N . LEU A 1 254 ? -8.737 -6.908 4.443 1.00 98.06 254 LEU A N 1
ATOM 2050 C CA . LEU A 1 254 ? -7.913 -8.034 4.860 1.00 98.06 254 LEU A CA 1
ATOM 2051 C C . LEU A 1 254 ? -7.930 -8.212 6.385 1.00 98.06 254 LEU A C 1
ATOM 2053 O O . LEU A 1 254 ? -8.161 -9.320 6.866 1.00 98.06 254 LEU A O 1
ATOM 2057 N N . VAL A 1 255 ? -7.765 -7.135 7.158 1.00 98.19 255 VAL A N 1
ATOM 2058 C CA . VAL A 1 255 ? -7.849 -7.192 8.629 1.00 98.19 255 VAL A CA 1
ATOM 2059 C C . VAL A 1 255 ? -9.240 -7.650 9.093 1.00 98.19 255 VAL A C 1
ATOM 2061 O O . VAL A 1 255 ? -9.342 -8.505 9.973 1.00 98.19 255 VAL A O 1
ATOM 2064 N N . LEU A 1 256 ? -10.312 -7.147 8.473 1.00 98.19 256 LEU A N 1
ATOM 2065 C CA . LEU A 1 256 ? -11.697 -7.526 8.780 1.00 98.19 256 LEU A CA 1
ATOM 2066 C C . LEU A 1 256 ? -11.976 -9.004 8.494 1.00 98.19 256 LEU A C 1
ATOM 2068 O O . LEU A 1 256 ? -12.595 -9.677 9.321 1.00 98.19 256 LEU A O 1
ATOM 2072 N N . SER A 1 257 ? -11.475 -9.538 7.375 1.00 97.00 257 SER A N 1
ATOM 2073 C CA . SER A 1 257 ? -11.618 -10.964 7.040 1.00 97.00 257 SER A CA 1
ATOM 2074 C C . SER A 1 257 ? -11.007 -11.875 8.113 1.00 97.00 257 SER A C 1
ATOM 2076 O O . SER A 1 257 ? -11.508 -12.967 8.383 1.00 97.00 257 SER A O 1
ATOM 2078 N N . ARG A 1 258 ? -9.989 -11.370 8.820 1.00 96.50 258 ARG A N 1
ATOM 2079 C CA . ARG A 1 258 ? -9.245 -12.076 9.868 1.00 96.50 258 ARG A CA 1
ATOM 2080 C C . ARG A 1 258 ? -9.691 -11.712 11.283 1.00 96.50 258 ARG A C 1
ATOM 2082 O O . ARG A 1 258 ? -9.024 -12.072 12.253 1.00 96.50 258 ARG A O 1
ATOM 2089 N N . ARG A 1 259 ? -10.851 -11.058 11.444 1.00 97.44 259 ARG A N 1
ATOM 2090 C CA . ARG A 1 259 ? -11.373 -10.619 12.756 1.00 97.44 259 ARG A CA 1
ATOM 2091 C C . ARG A 1 259 ? -11.389 -11.726 13.811 1.00 97.44 259 ARG A C 1
ATOM 2093 O O . ARG A 1 259 ? -11.055 -11.483 14.965 1.00 97.44 259 ARG A O 1
ATOM 2100 N N . ASN A 1 260 ? -11.764 -12.946 13.424 1.00 97.62 260 ASN A N 1
ATOM 2101 C CA . ASN A 1 260 ? -11.872 -14.069 14.355 1.00 97.62 260 ASN A CA 1
ATOM 2102 C C . ASN A 1 260 ? -10.493 -14.517 14.859 1.00 97.62 260 ASN A C 1
ATOM 2104 O O . ASN A 1 260 ? -10.363 -14.835 16.036 1.00 97.62 260 ASN A O 1
ATOM 2108 N N . GLU A 1 261 ? -9.476 -14.514 13.991 1.00 97.25 261 GLU A N 1
ATOM 2109 C CA . GLU A 1 261 ? -8.095 -14.817 14.379 1.00 97.25 261 GLU A CA 1
ATOM 2110 C C . GLU A 1 261 ? -7.564 -13.746 15.335 1.00 97.25 261 GLU A C 1
ATOM 2112 O O . GLU A 1 261 ? -7.013 -14.076 16.381 1.00 97.25 261 GLU A O 1
ATOM 2117 N N . VAL A 1 262 ? -7.808 -12.467 15.024 1.00 97.50 262 VAL A N 1
ATOM 2118 C CA . VAL A 1 262 ? -7.383 -11.345 15.873 1.00 97.50 262 VAL A CA 1
ATOM 2119 C C . VAL A 1 262 ? -8.020 -11.430 17.262 1.00 97.50 262 VAL A C 1
ATOM 2121 O O . VAL A 1 262 ? -7.319 -11.273 18.257 1.00 97.50 262 VAL A O 1
ATOM 2124 N N . PHE A 1 263 ? -9.320 -11.730 17.363 1.00 98.06 263 PHE A N 1
ATOM 2125 C CA . PHE A 1 263 ? -9.989 -11.899 18.659 1.00 98.06 263 PHE A CA 1
ATOM 2126 C C . PHE A 1 263 ? -9.555 -13.149 19.432 1.00 98.06 263 PHE A C 1
ATOM 2128 O O . PHE A 1 263 ? -9.744 -13.199 20.648 1.00 98.06 263 PHE A O 1
ATOM 2135 N N . ALA A 1 264 ? -9.018 -14.161 18.749 1.00 97.56 264 ALA A N 1
ATOM 2136 C CA . ALA A 1 264 ? -8.501 -15.367 19.387 1.00 97.56 264 ALA A CA 1
ATOM 2137 C C . ALA A 1 264 ? -7.091 -15.170 19.972 1.00 97.56 264 ALA A C 1
ATOM 2139 O O . ALA A 1 264 ? -6.665 -15.971 20.805 1.00 97.56 264 ALA A O 1
ATOM 2140 N N . CYS A 1 265 ? -6.371 -14.126 19.554 1.00 95.19 265 CYS A N 1
ATOM 2141 C CA . CYS A 1 265 ? -5.070 -13.782 20.110 1.00 95.19 265 CYS A CA 1
ATOM 2142 C C . CYS A 1 265 ? -5.172 -13.218 21.529 1.00 95.19 265 CYS A C 1
ATOM 2144 O O . CYS A 1 265 ? -6.165 -12.610 21.933 1.00 95.19 265 CYS A O 1
ATOM 2146 N N . GLU A 1 266 ? -4.070 -13.338 22.267 1.00 93.44 266 GLU A N 1
ATOM 2147 C CA . GLU A 1 266 ? -3.858 -12.504 23.443 1.00 93.44 266 GLU A CA 1
ATOM 2148 C C . GLU A 1 266 ? -3.806 -11.025 23.011 1.00 93.44 266 GLU A C 1
ATOM 2150 O O . GLU A 1 266 ? -3.234 -10.717 21.959 1.00 93.44 266 GLU A O 1
ATOM 2155 N N . PRO A 1 267 ? -4.408 -10.099 23.783 1.00 93.06 267 PRO A N 1
ATOM 2156 C CA . PRO A 1 267 ? -4.526 -8.687 23.421 1.00 93.06 267 PRO A CA 1
ATOM 2157 C C . PRO A 1 267 ? -3.201 -7.927 23.618 1.00 93.06 267 PRO A C 1
ATOM 2159 O O . PRO A 1 267 ? -3.155 -6.894 24.287 1.00 93.06 267 PRO A O 1
ATOM 2162 N N . GLU A 1 268 ? -2.118 -8.442 23.042 1.00 93.81 268 GLU A N 1
ATOM 2163 C CA . GLU A 1 268 ? -0.772 -7.883 23.100 1.00 93.81 268 GLU A CA 1
ATOM 2164 C C . GLU A 1 268 ? -0.297 -7.448 21.712 1.00 93.81 268 GLU A C 1
ATOM 2166 O O . GLU A 1 268 ? -0.453 -8.177 20.726 1.00 93.81 268 GLU A O 1
ATOM 2171 N N . MET A 1 269 ? 0.342 -6.273 21.646 1.00 95.06 269 MET A N 1
ATOM 2172 C CA . MET A 1 269 ? 0.858 -5.698 20.399 1.00 95.06 269 MET A CA 1
ATOM 2173 C C . MET A 1 269 ? 1.679 -6.698 19.568 1.00 95.06 269 MET A C 1
ATOM 2175 O O . MET A 1 269 ? 1.329 -6.888 18.403 1.00 95.06 269 MET A O 1
ATOM 2179 N N . PRO A 1 270 ? 2.713 -7.377 20.111 1.00 95.62 270 PRO A N 1
ATOM 2180 C CA . PRO A 1 270 ? 3.607 -8.188 19.284 1.00 95.62 270 PRO A CA 1
ATOM 2181 C C . PRO A 1 270 ? 2.907 -9.398 18.658 1.00 95.62 270 PRO A C 1
ATOM 2183 O O . PRO A 1 270 ? 3.234 -9.782 17.537 1.00 95.62 270 PRO A O 1
ATOM 2186 N N . ILE A 1 271 ? 1.928 -9.978 19.358 1.00 95.88 271 ILE A N 1
ATOM 2187 C CA . ILE A 1 271 ? 1.198 -11.171 18.913 1.00 95.88 271 ILE A CA 1
ATOM 2188 C C . ILE A 1 271 ? 0.286 -10.814 17.741 1.00 95.88 271 ILE A C 1
ATOM 2190 O O . ILE A 1 271 ? 0.354 -11.444 16.685 1.00 95.88 271 ILE A O 1
ATOM 2194 N N . ILE A 1 272 ? -0.525 -9.765 17.901 1.00 96.81 272 ILE A N 1
ATOM 2195 C CA . ILE A 1 272 ? -1.437 -9.316 16.845 1.00 96.81 272 ILE A CA 1
ATOM 2196 C C . ILE A 1 272 ? -0.641 -8.763 15.656 1.00 96.81 272 ILE A C 1
ATOM 2198 O O . ILE A 1 272 ? -0.978 -9.049 14.509 1.00 96.81 272 ILE A O 1
ATOM 2202 N N . HIS A 1 273 ? 0.443 -8.023 15.911 1.00 95.31 273 HIS A N 1
ATOM 2203 C CA . HIS A 1 273 ? 1.338 -7.544 14.860 1.00 95.31 273 HIS A CA 1
ATOM 2204 C C . HIS A 1 273 ? 1.913 -8.715 14.053 1.00 95.31 273 HIS A C 1
ATOM 2206 O O . HIS A 1 273 ? 1.819 -8.716 12.830 1.00 95.31 273 HIS A O 1
ATOM 2212 N N . HIS A 1 274 ? 2.454 -9.742 14.717 1.00 95.06 274 HIS A N 1
ATOM 2213 C CA . HIS A 1 274 ? 3.001 -10.917 14.036 1.00 95.06 274 HIS A CA 1
ATOM 2214 C C . HIS A 1 274 ? 1.951 -11.653 13.193 1.00 95.06 274 HIS A C 1
ATOM 2216 O O . HIS A 1 274 ? 2.242 -12.039 12.059 1.00 95.06 274 HIS A O 1
ATOM 2222 N N . LEU A 1 275 ? 0.737 -11.821 13.731 1.00 96.19 275 LEU A N 1
ATOM 2223 C CA . LEU A 1 275 ? -0.385 -12.426 13.015 1.00 96.19 275 LEU A CA 1
ATOM 2224 C C . LEU A 1 275 ? -0.702 -11.651 11.731 1.00 96.19 275 LEU A C 1
ATOM 2226 O O . LEU A 1 275 ? -0.827 -12.253 10.662 1.00 96.19 275 LEU A O 1
ATOM 2230 N N . LEU A 1 276 ? -0.859 -10.331 11.852 1.00 95.94 276 LEU A N 1
ATOM 2231 C CA . LEU A 1 276 ? -1.333 -9.488 10.763 1.00 95.94 276 LEU A CA 1
ATOM 2232 C C . LEU A 1 276 ? -0.265 -9.251 9.704 1.00 95.94 276 LEU A C 1
ATOM 2234 O O . LEU A 1 276 ? -0.620 -9.270 8.538 1.00 95.94 276 LEU A O 1
ATOM 2238 N N . THR A 1 277 ? 1.017 -9.122 10.059 1.00 94.06 277 THR A N 1
ATOM 2239 C CA . THR A 1 277 ? 2.115 -8.932 9.089 1.00 94.06 277 THR A CA 1
ATOM 2240 C C . THR A 1 277 ? 2.174 -10.044 8.032 1.00 94.06 277 THR A C 1
ATOM 2242 O O . THR A 1 277 ? 2.621 -9.808 6.908 1.00 94.06 277 THR A O 1
ATOM 2245 N N . ARG A 1 278 ? 1.714 -11.260 8.357 1.00 91.88 278 ARG A N 1
ATOM 2246 C CA . ARG A 1 278 ? 1.669 -12.385 7.415 1.00 91.88 278 ARG A CA 1
ATOM 2247 C C . ARG A 1 278 ? 0.305 -12.496 6.749 1.00 91.88 278 ARG A C 1
ATOM 2249 O O . ARG A 1 278 ? -0.688 -12.760 7.421 1.00 91.88 278 ARG A O 1
ATOM 2256 N N . ILE A 1 279 ? 0.279 -12.372 5.426 1.00 93.31 279 ILE A N 1
ATOM 2257 C CA . ILE A 1 279 ? -0.909 -12.652 4.616 1.00 93.31 279 ILE A CA 1
ATOM 2258 C C . ILE A 1 279 ? -1.030 -14.178 4.436 1.00 93.31 279 ILE A C 1
ATOM 2260 O O . ILE A 1 279 ? -0.033 -14.801 4.059 1.00 93.31 279 ILE A O 1
ATOM 2264 N N . PRO A 1 280 ? -2.193 -14.798 4.724 1.00 90.75 280 PRO A N 1
ATOM 2265 C CA . PRO A 1 280 ? -2.407 -16.228 4.496 1.00 90.75 280 PRO A CA 1
ATOM 2266 C C . PRO A 1 280 ? -2.185 -16.626 3.030 1.00 90.75 280 PRO A C 1
ATOM 2268 O O . PRO A 1 280 ? -2.544 -15.878 2.122 1.00 90.75 280 PRO A O 1
ATOM 2271 N N . GLU A 1 281 ? -1.606 -17.806 2.790 1.00 86.06 281 GLU A N 1
ATOM 2272 C CA . GLU A 1 281 ? -1.325 -18.289 1.424 1.00 86.06 281 GLU A CA 1
ATOM 2273 C C . GLU A 1 281 ? -2.606 -18.605 0.640 1.00 86.06 281 GLU A C 1
ATOM 2275 O O . GLU A 1 281 ? -2.647 -18.460 -0.579 1.00 86.06 281 GLU A O 1
ATOM 2280 N N . ASP A 1 282 ? -3.657 -19.006 1.347 1.00 87.62 282 ASP A N 1
ATOM 2281 C CA . ASP A 1 282 ? -4.981 -19.349 0.835 1.00 87.62 282 ASP A CA 1
ATOM 2282 C C . ASP A 1 282 ? -5.956 -18.161 0.851 1.00 87.62 282 ASP A C 1
ATOM 2284 O O . ASP A 1 282 ? -7.172 -18.349 0.825 1.00 87.62 282 ASP A O 1
ATOM 2288 N N . ILE A 1 283 ? -5.434 -16.928 0.874 1.00 92.00 283 ILE A N 1
ATOM 2289 C CA . ILE A 1 283 ? -6.246 -15.713 0.783 1.00 92.00 283 ILE A CA 1
ATOM 2290 C C . ILE A 1 283 ? -7.166 -15.756 -0.445 1.00 92.00 283 ILE A C 1
ATOM 2292 O O . ILE A 1 283 ? -6.725 -15.892 -1.590 1.00 92.00 283 ILE A O 1
ATOM 2296 N N . ASN A 1 284 ? -8.465 -15.573 -0.207 1.00 93.50 284 ASN A N 1
ATOM 2297 C CA . ASN A 1 284 ? -9.429 -15.375 -1.277 1.00 93.50 284 ASN A CA 1
ATOM 2298 C C . ASN A 1 284 ? -9.359 -13.920 -1.764 1.00 93.50 284 ASN A C 1
ATOM 2300 O O . ASN A 1 284 ? -9.978 -13.022 -1.192 1.00 93.50 284 ASN A O 1
ATOM 2304 N N . VAL A 1 285 ? -8.562 -13.694 -2.811 1.00 94.69 285 VAL A N 1
ATOM 2305 C CA . VAL A 1 285 ? -8.352 -12.367 -3.410 1.00 94.69 285 VAL A CA 1
ATOM 2306 C C . VAL A 1 285 ? -9.672 -11.726 -3.831 1.00 94.69 285 VAL A C 1
ATOM 2308 O O . VAL A 1 285 ? -9.913 -10.573 -3.480 1.00 94.69 285 VAL A O 1
ATOM 2311 N N . ASP A 1 286 ? -10.553 -12.469 -4.500 1.00 95.56 286 ASP A N 1
ATOM 2312 C CA . ASP A 1 286 ? -11.828 -11.938 -4.991 1.00 95.56 286 ASP A CA 1
ATOM 2313 C C . ASP A 1 286 ? -12.716 -11.441 -3.843 1.00 95.56 286 ASP A C 1
ATOM 2315 O O . ASP A 1 286 ? -13.309 -10.364 -3.929 1.00 95.56 286 ASP A O 1
ATOM 2319 N N . GLU A 1 287 ? -12.776 -12.187 -2.735 1.00 96.50 287 GLU A N 1
ATOM 2320 C CA . GLU A 1 287 ? -13.519 -11.767 -1.542 1.00 96.50 287 GLU A CA 1
ATOM 2321 C C . GLU A 1 287 ? -12.927 -10.502 -0.914 1.00 96.50 287 GLU A C 1
ATOM 2323 O O . GLU A 1 287 ? -13.676 -9.586 -0.568 1.00 96.50 287 GLU A O 1
ATOM 2328 N N . VAL A 1 288 ? -11.598 -10.410 -0.803 1.00 97.94 288 VAL A N 1
ATOM 2329 C CA . VAL A 1 288 ? -10.926 -9.239 -0.218 1.00 97.94 288 VAL A CA 1
ATOM 2330 C C . VAL A 1 288 ? -11.122 -7.992 -1.082 1.00 97.94 288 VAL A C 1
ATOM 2332 O O . VAL A 1 288 ? -11.473 -6.934 -0.554 1.00 97.94 288 VAL A O 1
ATOM 2335 N N . LEU A 1 289 ? -10.958 -8.099 -2.403 1.00 98.06 289 LEU A N 1
ATOM 2336 C CA . LEU A 1 289 ? -11.164 -6.975 -3.324 1.00 98.06 289 LEU A CA 1
ATOM 2337 C C . LEU A 1 289 ? -12.646 -6.569 -3.403 1.00 98.06 289 LEU A C 1
ATOM 2339 O O . LEU A 1 289 ? -12.967 -5.377 -3.462 1.00 98.06 289 LEU A O 1
ATOM 2343 N N . SER A 1 290 ? -13.569 -7.535 -3.329 1.00 98.31 290 SER A N 1
ATOM 2344 C CA . SER A 1 290 ? -15.008 -7.260 -3.245 1.00 98.31 290 SER A CA 1
ATOM 2345 C C . SER A 1 290 ? -15.370 -6.528 -1.952 1.00 98.31 290 SER A C 1
ATOM 2347 O O . SER A 1 290 ? -16.078 -5.520 -1.992 1.00 98.31 290 SER A O 1
ATOM 2349 N N . ALA A 1 291 ? -14.840 -6.969 -0.809 1.00 98.50 291 ALA A N 1
ATOM 2350 C CA . ALA A 1 2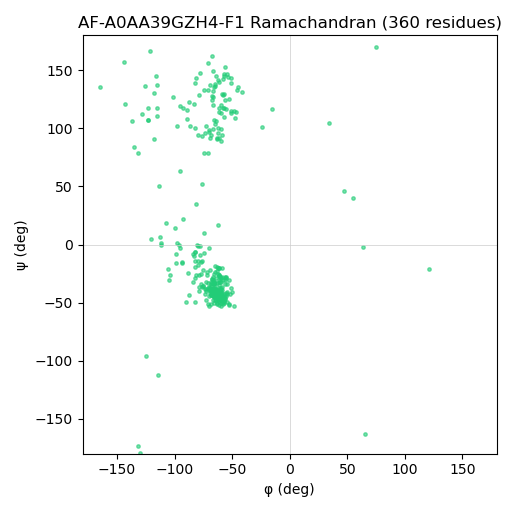91 ? -15.043 -6.304 0.473 1.00 98.50 291 ALA A CA 1
ATOM 2351 C C . ALA A 1 291 ? -14.463 -4.879 0.473 1.00 98.50 291 ALA A C 1
ATOM 2353 O O . ALA A 1 291 ? -15.134 -3.947 0.912 1.00 98.50 291 ALA A O 1
ATOM 2354 N N . ALA A 1 292 ? -13.271 -4.671 -0.095 1.00 98.69 292 ALA A N 1
ATOM 2355 C CA . ALA A 1 292 ? -12.690 -3.335 -0.253 1.00 98.69 292 ALA A CA 1
ATOM 2356 C C . ALA A 1 292 ? -13.568 -2.416 -1.123 1.00 98.69 292 ALA A C 1
ATOM 2358 O O . ALA A 1 292 ? -13.799 -1.258 -0.770 1.00 98.69 292 ALA A O 1
ATOM 2359 N N . SER A 1 293 ? -14.132 -2.955 -2.209 1.00 98.38 293 SER A N 1
ATOM 2360 C CA . SER A 1 293 ? -15.087 -2.240 -3.066 1.00 98.38 293 SER A CA 1
ATOM 2361 C C . SER A 1 293 ? -16.361 -1.847 -2.306 1.00 98.38 293 SER A C 1
ATOM 2363 O O . SER A 1 293 ? -16.882 -0.747 -2.471 1.00 98.38 293 SER A O 1
ATOM 2365 N N . GLN A 1 294 ? -16.867 -2.714 -1.429 1.00 98.44 294 GLN A N 1
ATOM 2366 C CA . GLN A 1 294 ? -18.027 -2.398 -0.589 1.00 98.44 294 GLN A CA 1
ATOM 2367 C C . GLN A 1 294 ? -17.700 -1.339 0.470 1.00 98.44 294 GLN A C 1
ATOM 2369 O O . GLN A 1 294 ? -18.511 -0.438 0.706 1.00 98.44 294 GLN A O 1
ATOM 2374 N N . LEU A 1 295 ? -16.508 -1.406 1.072 1.00 98.56 295 LEU A N 1
ATOM 2375 C CA . LEU A 1 295 ? -16.052 -0.423 2.052 1.00 98.56 295 LEU A CA 1
ATOM 2376 C C . LEU A 1 295 ? -15.935 0.971 1.437 1.00 98.56 295 LEU A C 1
ATOM 2378 O O . LEU A 1 295 ? -16.422 1.920 2.044 1.00 98.56 295 LEU A O 1
ATOM 2382 N N . ILE A 1 296 ? -15.356 1.116 0.239 1.00 98.25 296 ILE A N 1
ATOM 2383 C CA . ILE A 1 296 ? -15.207 2.443 -0.383 1.00 98.25 296 ILE A CA 1
ATOM 2384 C C . ILE A 1 296 ? -16.554 3.053 -0.789 1.00 98.25 296 ILE A C 1
ATOM 2386 O O . ILE A 1 296 ? -16.739 4.266 -0.698 1.00 98.25 296 ILE A O 1
ATOM 2390 N N . LEU A 1 297 ? -17.525 2.223 -1.186 1.00 98.06 297 LEU A N 1
ATOM 2391 C CA . LEU A 1 297 ? -18.885 2.676 -1.484 1.00 98.06 297 LEU A CA 1
ATOM 2392 C C . LEU A 1 297 ? -19.631 3.104 -0.213 1.00 98.06 297 LEU A C 1
ATOM 2394 O O . LEU A 1 297 ? -20.366 4.091 -0.227 1.00 98.06 297 LEU A O 1
ATOM 2398 N N . SER A 1 298 ? -19.435 2.372 0.884 1.00 98.25 298 SER A N 1
ATOM 2399 C CA . SER A 1 298 ? -20.078 2.649 2.175 1.00 98.25 298 SER A CA 1
ATOM 2400 C C . SER A 1 298 ? -19.448 3.845 2.889 1.00 98.25 298 SER A C 1
ATOM 2402 O O . SER A 1 298 ? -20.140 4.633 3.541 1.00 98.25 298 SER A O 1
ATOM 2404 N N . TYR A 1 299 ? -18.134 4.002 2.741 1.00 98.19 299 TYR A N 1
ATOM 2405 C CA . TYR A 1 299 ? -17.323 5.032 3.373 1.00 98.19 299 TYR A CA 1
ATOM 2406 C C . TYR A 1 299 ? -16.414 5.693 2.327 1.00 98.19 299 TYR A C 1
ATOM 2408 O O . TYR A 1 299 ? -15.233 5.376 2.270 1.00 98.19 299 TYR A O 1
ATOM 2416 N N . PRO A 1 300 ? -16.934 6.623 1.503 1.00 98.25 300 PRO A N 1
ATOM 2417 C CA . PRO A 1 300 ? -16.132 7.325 0.504 1.00 98.25 300 PRO A CA 1
ATOM 2418 C C . PRO A 1 300 ? -14.884 8.019 1.087 1.00 98.25 300 PRO A C 1
ATOM 2420 O O . PRO A 1 300 ? -14.974 8.573 2.192 1.00 98.25 300 PRO A O 1
ATOM 2423 N N . PRO A 1 301 ? -13.762 8.109 0.337 1.00 97.69 301 PRO A N 1
ATOM 2424 C CA . PRO A 1 301 ? -12.499 8.689 0.813 1.00 97.69 301 PRO A CA 1
ATOM 2425 C C . PRO A 1 301 ? -12.644 10.081 1.426 1.00 97.69 301 PRO A C 1
ATOM 2427 O O . PRO A 1 301 ? -12.132 10.325 2.514 1.00 97.69 301 PRO A O 1
ATOM 2430 N N . ALA A 1 302 ? -13.441 10.959 0.811 1.00 97.69 302 ALA A N 1
ATOM 2431 C CA . ALA A 1 302 ? -13.686 12.306 1.328 1.00 97.69 302 ALA A CA 1
ATOM 2432 C C . ALA A 1 302 ? -14.326 12.323 2.733 1.00 97.69 302 ALA A C 1
ATOM 2434 O O . ALA A 1 302 ? -14.060 13.224 3.525 1.00 97.69 302 ALA A O 1
ATOM 2435 N N . LEU A 1 303 ? -15.164 11.333 3.069 1.00 98.12 303 LEU A N 1
ATOM 2436 C CA . LEU A 1 303 ? -15.746 11.220 4.411 1.00 98.12 303 LEU A CA 1
ATOM 2437 C C . LEU A 1 303 ? -14.752 10.622 5.402 1.00 98.12 303 LEU A C 1
ATOM 2439 O O . LEU A 1 303 ? -14.684 11.080 6.542 1.00 98.12 303 LEU A O 1
ATOM 2443 N N . VAL A 1 304 ? -13.988 9.619 4.961 1.00 98.12 304 VAL A N 1
ATOM 2444 C CA . VAL A 1 304 ? -12.956 8.955 5.766 1.00 98.12 304 VAL A CA 1
ATOM 2445 C C . VAL A 1 304 ? -11.849 9.930 6.148 1.00 98.12 304 VAL A C 1
ATOM 2447 O O . VAL A 1 304 ? -11.463 9.948 7.309 1.00 98.12 304 VAL A O 1
ATOM 2450 N N . GLN A 1 305 ? -11.401 10.771 5.214 1.00 96.75 305 GLN A N 1
ATOM 2451 C CA . GLN A 1 305 ? -10.355 11.776 5.424 1.00 96.75 305 GLN A CA 1
ATOM 2452 C C . GLN A 1 305 ? -10.851 13.049 6.129 1.00 96.75 305 GLN A C 1
ATOM 2454 O O . GLN A 1 305 ? -10.030 13.841 6.580 1.00 96.75 305 GLN A O 1
ATOM 2459 N N . GLY A 1 306 ? -12.169 13.253 6.214 1.00 97.06 306 GLY A N 1
ATOM 2460 C CA . GLY A 1 306 ? -12.790 14.415 6.852 1.00 97.06 306 GLY A CA 1
ATOM 2461 C C . GLY A 1 306 ? -13.591 14.030 8.093 1.00 97.06 306 GLY A C 1
ATOM 2462 O O . GLY A 1 306 ? -13.055 13.563 9.092 1.00 97.06 306 GLY A O 1
ATOM 2463 N N . VAL A 1 307 ? -14.915 14.178 8.016 1.00 97.69 307 VAL A N 1
ATOM 2464 C CA . VAL A 1 307 ? -15.815 14.069 9.180 1.00 97.69 307 VAL A CA 1
ATOM 2465 C C . VAL A 1 307 ? -15.719 12.758 9.971 1.00 97.69 307 VAL A C 1
ATOM 2467 O O . VAL A 1 307 ? -16.042 12.749 11.159 1.00 97.69 307 VAL A O 1
ATOM 2470 N N . PHE A 1 308 ? -15.341 11.633 9.355 1.00 98.06 308 PHE A N 1
ATOM 2471 C CA . PHE A 1 308 ? -15.150 10.383 10.098 1.00 98.06 308 PHE A CA 1
ATOM 2472 C C . PHE A 1 308 ? -13.816 10.346 10.837 1.00 98.06 308 PHE A C 1
ATOM 2474 O O . PHE A 1 308 ? -13.789 9.841 11.958 1.00 98.06 308 PHE A O 1
ATOM 2481 N N . TRP A 1 309 ? -12.758 10.907 10.253 1.00 97.50 309 TRP A N 1
ATOM 2482 C CA . TRP A 1 309 ? -11.473 11.087 10.919 1.00 97.50 309 TRP A CA 1
ATOM 2483 C C . TRP A 1 309 ? -11.619 11.961 12.165 1.00 97.50 309 TRP A C 1
ATOM 2485 O O . TRP A 1 309 ? -11.256 11.523 13.256 1.00 97.50 309 TRP A O 1
ATOM 2495 N N . ASP A 1 310 ? -12.261 13.124 12.038 1.00 97.00 310 ASP A N 1
ATOM 2496 C CA . ASP A 1 310 ? -12.451 14.061 13.153 1.00 97.00 310 ASP A CA 1
ATOM 2497 C C . ASP A 1 310 ? -13.192 13.403 14.326 1.00 97.00 310 ASP A C 1
ATOM 2499 O O . ASP A 1 310 ? -12.740 13.424 15.471 1.00 97.00 310 ASP A O 1
ATOM 2503 N N . ARG A 1 311 ? -14.302 12.715 14.033 1.00 97.06 311 ARG A N 1
ATOM 2504 C CA . ARG A 1 311 ? -15.085 11.991 15.048 1.00 97.06 311 ARG A CA 1
ATOM 2505 C C . ARG A 1 311 ? -14.316 10.836 15.675 1.00 97.06 311 ARG A C 1
ATOM 2507 O O . ARG A 1 311 ? -14.492 10.552 16.861 1.00 97.06 311 ARG A O 1
ATOM 2514 N N . TYR A 1 312 ? -13.502 10.139 14.889 1.00 96.81 312 TYR A N 1
ATOM 2515 C CA . TYR A 1 312 ? -12.662 9.070 15.406 1.00 96.81 312 TYR A CA 1
ATOM 2516 C C . TYR A 1 312 ? -11.617 9.631 16.379 1.00 96.81 312 TYR A C 1
ATOM 2518 O O . TYR A 1 312 ? -11.482 9.110 17.488 1.00 96.81 312 TYR A O 1
ATOM 2526 N N . LEU A 1 313 ? -10.963 10.744 16.025 1.00 95.25 313 LEU A N 1
ATOM 2527 C CA . LEU A 1 313 ? -10.029 11.451 16.903 1.00 95.25 313 LEU A CA 1
ATOM 2528 C C . LEU A 1 313 ? -10.694 11.933 18.200 1.00 95.25 313 LEU A C 1
ATOM 2530 O O . LEU A 1 313 ? -10.141 11.726 19.283 1.00 95.25 313 LEU A O 1
ATOM 2534 N N . GLU A 1 314 ? -11.897 12.506 18.124 1.00 95.00 314 GLU A N 1
ATOM 2535 C CA . GLU A 1 314 ? -12.689 12.882 19.303 1.00 95.00 314 GLU A CA 1
ATOM 2536 C C . GLU A 1 314 ? -12.970 11.671 20.205 1.00 95.00 314 GLU A C 1
ATOM 2538 O O . GLU A 1 314 ? -12.813 11.743 21.427 1.00 95.00 314 GLU A O 1
ATOM 2543 N N . GLN A 1 315 ? -13.345 10.532 19.614 1.00 91.38 315 GLN A N 1
ATOM 2544 C CA . GLN A 1 315 ? -13.652 9.313 20.357 1.00 91.38 315 GLN A CA 1
ATOM 2545 C C . GLN A 1 315 ? -12.430 8.753 21.092 1.00 91.38 315 GLN A C 1
ATOM 2547 O O . GLN A 1 315 ? -12.560 8.325 22.242 1.00 91.38 315 GLN A O 1
ATOM 2552 N N . ILE A 1 316 ? -11.260 8.715 20.447 1.00 92.06 316 ILE A N 1
ATOM 2553 C CA . ILE A 1 316 ? -10.043 8.167 21.066 1.00 92.06 316 ILE A CA 1
ATOM 2554 C C . ILE A 1 316 ? -9.412 9.137 22.071 1.00 92.06 316 ILE A C 1
ATOM 2556 O O . ILE A 1 316 ? -8.758 8.686 23.011 1.00 92.06 316 ILE A O 1
ATOM 2560 N N . SER A 1 317 ? -9.645 10.443 21.906 1.00 88.31 317 SER A N 1
ATOM 2561 C CA . SER A 1 317 ? -9.169 11.490 22.819 1.00 88.31 317 SER A CA 1
ATOM 2562 C C . SER A 1 317 ? -10.075 11.671 24.038 1.00 88.31 317 SER A C 1
ATOM 2564 O O . SER A 1 317 ? -9.650 12.227 25.052 1.00 88.31 317 SER A O 1
ATOM 2566 N N . ALA A 1 318 ? -11.326 11.200 23.972 1.00 81.25 318 ALA A N 1
ATOM 2567 C CA . ALA A 1 318 ? -12.262 11.306 25.079 1.00 81.25 318 ALA A CA 1
ATOM 2568 C C . ALA A 1 318 ? -11.706 10.603 26.336 1.00 81.25 318 ALA A C 1
ATOM 2570 O O . ALA A 1 318 ? -11.322 9.428 26.277 1.00 81.25 318 ALA A O 1
ATOM 2571 N N . PRO A 1 319 ? -11.688 11.276 27.504 1.00 71.75 319 PRO A N 1
ATOM 2572 C CA . PRO A 1 319 ? -11.173 10.678 28.725 1.00 71.75 319 PRO A CA 1
ATOM 2573 C C . PRO A 1 319 ? -11.957 9.403 29.036 1.00 71.75 319 PRO A C 1
ATOM 2575 O O . PRO A 1 319 ? -13.193 9.412 29.072 1.00 71.75 319 PRO A O 1
ATOM 2578 N N . LYS A 1 320 ? -11.242 8.292 29.276 1.00 64.19 320 LYS A N 1
ATOM 2579 C CA . LYS A 1 320 ? -11.861 7.041 29.734 1.00 64.19 320 LYS A CA 1
ATOM 2580 C C . LYS A 1 320 ? -12.724 7.386 30.946 1.00 64.19 320 LYS A C 1
ATOM 2582 O O . LYS A 1 320 ? -12.186 7.798 31.972 1.00 64.19 320 LYS A O 1
ATOM 2587 N N . LYS A 1 321 ? -14.052 7.230 30.836 1.00 57.81 321 LYS A N 1
ATOM 2588 C CA . LYS A 1 321 ? -14.962 7.327 31.984 1.00 57.81 321 LYS A CA 1
ATOM 2589 C C . LYS A 1 321 ? -14.519 6.271 32.990 1.00 57.81 321 LYS A C 1
ATOM 2591 O O . LYS A 1 321 ? -14.905 5.111 32.879 1.00 57.81 321 LYS A O 1
ATOM 2596 N N . GLN A 1 322 ? -13.682 6.660 33.947 1.00 50.16 322 GLN A N 1
ATOM 2597 C CA . GLN A 1 322 ? -13.424 5.846 35.118 1.00 50.16 322 GLN A CA 1
ATOM 2598 C C . GLN A 1 322 ? -14.788 5.623 35.757 1.00 50.16 322 GLN A C 1
ATOM 2600 O O . GLN A 1 322 ? -15.482 6.579 36.113 1.00 50.16 322 GLN A O 1
ATOM 2605 N N . SER A 1 323 ? -15.219 4.366 35.829 1.00 50.38 323 SER A N 1
ATOM 2606 C CA . SER A 1 323 ? -16.367 4.010 36.642 1.00 50.38 323 SER A CA 1
ATOM 2607 C C . SER A 1 323 ? -16.002 4.402 38.066 1.00 50.38 323 SER A C 1
ATOM 2609 O O . SER A 1 323 ? -15.248 3.687 38.724 1.00 50.38 323 SER A O 1
ATOM 2611 N N . VAL A 1 324 ? -16.475 5.560 38.527 1.00 53.25 324 VAL A N 1
ATOM 2612 C CA . VAL A 1 324 ? -16.394 5.910 39.941 1.00 53.25 324 VAL A CA 1
ATOM 2613 C C . VAL A 1 324 ? -17.073 4.746 40.660 1.00 53.25 324 VAL A C 1
ATOM 2615 O O . VAL A 1 324 ? -18.252 4.490 40.376 1.00 53.25 324 VAL A O 1
ATOM 2618 N N . PRO A 1 325 ? -16.362 3.969 41.500 1.00 52.69 325 PRO A N 1
ATOM 2619 C CA . PRO A 1 325 ? -17.009 2.900 42.235 1.00 52.69 325 PRO A CA 1
ATOM 2620 C C . PRO A 1 325 ? -18.150 3.553 43.006 1.00 52.69 325 PRO A C 1
ATOM 2622 O O . PRO A 1 325 ? -17.940 4.541 43.711 1.00 52.69 325 PRO A O 1
ATOM 2625 N N . LYS A 1 326 ? -19.382 3.066 42.816 1.00 54.44 326 LYS A N 1
ATOM 2626 C CA . LYS A 1 326 ? -20.525 3.529 43.604 1.00 54.44 326 LYS A CA 1
ATOM 2627 C C . LYS A 1 326 ? -20.237 3.142 45.049 1.00 54.44 326 LYS A C 1
ATOM 2629 O O . LYS A 1 326 ? -20.535 2.024 45.459 1.00 54.44 326 LYS A O 1
ATOM 2634 N N . ILE A 1 327 ? -19.614 4.045 45.803 1.00 60.44 327 ILE A N 1
ATOM 2635 C CA . ILE A 1 327 ? -19.406 3.863 47.231 1.00 60.44 327 ILE A CA 1
ATOM 2636 C C . ILE A 1 327 ? -20.804 3.728 47.827 1.00 60.44 327 ILE A C 1
ATOM 2638 O O . ILE A 1 327 ? -21.625 4.645 47.754 1.00 60.44 327 ILE A O 1
ATOM 2642 N N . ASN A 1 328 ? -21.109 2.540 48.342 1.00 62.78 328 ASN A N 1
ATOM 2643 C CA . ASN A 1 328 ? -22.408 2.251 48.916 1.00 62.78 328 ASN A CA 1
ATOM 2644 C C . ASN A 1 328 ? -22.627 3.188 50.119 1.00 62.78 328 ASN A C 1
ATOM 2646 O O . ASN A 1 328 ? -21.922 3.085 51.122 1.00 62.78 328 ASN A O 1
ATOM 2650 N N . ARG A 1 329 ? -23.603 4.103 50.026 1.00 59.19 329 ARG A N 1
ATOM 2651 C CA . ARG A 1 329 ? -23.888 5.124 51.054 1.00 59.19 329 ARG A CA 1
ATOM 2652 C C . ARG A 1 329 ? -24.144 4.509 52.435 1.00 59.19 329 ARG A C 1
ATOM 2654 O O . ARG A 1 329 ? -23.831 5.121 53.451 1.00 59.19 329 ARG A O 1
ATOM 2661 N N . TYR A 1 330 ? -24.657 3.278 52.474 1.00 63.19 330 TYR A N 1
ATOM 2662 C CA . TYR A 1 330 ? -24.876 2.538 53.715 1.00 63.19 330 TYR A CA 1
ATOM 2663 C C . TYR A 1 330 ? -23.568 2.071 54.372 1.00 63.19 330 TYR A C 1
ATOM 2665 O O . TYR A 1 330 ? -23.479 2.076 55.596 1.00 63.19 330 TYR A O 1
ATOM 2673 N N . ALA A 1 331 ? -22.535 1.742 53.588 1.00 59.28 331 ALA A N 1
ATOM 2674 C CA . ALA A 1 331 ? -21.224 1.354 54.112 1.00 59.28 331 ALA A CA 1
ATOM 2675 C C . ALA A 1 331 ? -20.478 2.549 54.731 1.00 59.28 331 ALA A C 1
ATOM 2677 O O . ALA A 1 331 ? -19.853 2.411 55.780 1.00 59.28 331 ALA A O 1
ATOM 2678 N N . VAL A 1 332 ? -20.611 3.736 54.128 1.00 57.94 332 VAL A N 1
ATOM 2679 C CA . VAL A 1 332 ? -20.049 4.987 54.668 1.00 57.94 332 VAL A CA 1
ATOM 2680 C C . VAL A 1 332 ? -20.723 5.348 55.989 1.00 57.94 332 VAL A C 1
ATOM 2682 O O . VAL A 1 332 ? -20.043 5.594 56.981 1.00 57.94 332 VAL A O 1
ATOM 2685 N N . ASN A 1 333 ? -22.059 5.303 56.035 1.00 61.00 333 ASN A N 1
ATOM 2686 C CA . ASN A 1 333 ? -22.801 5.579 57.263 1.00 61.00 333 ASN A CA 1
ATOM 2687 C C . ASN A 1 333 ? -22.447 4.582 58.378 1.00 61.00 333 ASN A C 1
ATOM 2689 O O . ASN A 1 333 ? -22.242 5.001 59.513 1.00 61.00 333 ASN A O 1
ATOM 2693 N N . ALA A 1 334 ? -22.312 3.288 58.066 1.00 56.34 334 ALA A N 1
ATOM 2694 C CA . ALA A 1 334 ? -21.915 2.273 59.044 1.00 56.34 334 ALA A CA 1
ATOM 2695 C C . ALA A 1 334 ? -20.540 2.563 59.675 1.00 56.34 334 ALA A C 1
ATOM 2697 O O . ALA A 1 334 ? -20.381 2.399 60.883 1.00 56.34 334 ALA A O 1
ATOM 2698 N N . TRP A 1 335 ? -19.574 3.056 58.892 1.00 52.88 335 TRP A N 1
ATOM 2699 C CA . TRP A 1 335 ? -18.259 3.470 59.396 1.00 52.88 335 TRP A CA 1
ATOM 2700 C C . TRP A 1 335 ? -18.336 4.679 60.335 1.00 52.88 335 TRP A C 1
ATOM 2702 O O . TRP A 1 335 ? -17.719 4.663 61.400 1.00 52.88 335 TRP A O 1
ATOM 2712 N N . PHE A 1 336 ? -19.133 5.698 59.994 1.00 61.66 336 PHE A N 1
ATOM 2713 C CA . PHE A 1 336 ? -19.350 6.851 60.876 1.00 61.66 336 PHE A CA 1
ATOM 2714 C C . PHE A 1 336 ? -20.034 6.454 62.193 1.00 61.66 336 PHE A C 1
ATOM 2716 O O . PHE A 1 336 ? -19.610 6.905 63.256 1.00 61.66 336 PHE A O 1
ATOM 2723 N N . PHE A 1 337 ? -21.044 5.578 62.147 1.00 60.62 337 PHE A N 1
ATOM 2724 C CA . PHE A 1 337 ? -21.716 5.082 63.353 1.00 60.62 337 PHE A CA 1
ATOM 2725 C C . PHE A 1 337 ? -20.790 4.228 64.227 1.00 60.62 337 PHE A C 1
ATOM 2727 O O . PHE A 1 337 ? -20.760 4.417 65.443 1.00 60.62 337 PHE A O 1
ATOM 2734 N N . ALA A 1 338 ? -19.996 3.337 63.627 1.00 63.81 338 ALA A N 1
ATOM 2735 C CA . ALA A 1 338 ? -19.019 2.533 64.356 1.00 63.81 338 ALA A CA 1
ATOM 2736 C C . ALA A 1 338 ? -17.929 3.409 64.997 1.00 63.81 338 ALA A C 1
ATOM 2738 O O . ALA A 1 338 ? -17.607 3.231 66.172 1.00 63.81 338 ALA A O 1
ATOM 2739 N N . GLY A 1 339 ? -17.412 4.405 64.269 1.00 63.12 339 GLY A N 1
ATOM 2740 C CA . GLY A 1 339 ? -16.432 5.358 64.792 1.00 63.12 339 GLY A CA 1
ATOM 2741 C C . GLY A 1 339 ? -16.975 6.186 65.960 1.00 63.12 339 GLY A C 1
ATOM 2742 O O . GLY A 1 339 ? -16.311 6.307 66.988 1.00 63.12 339 GLY A O 1
ATOM 2743 N N . ALA A 1 340 ? -18.212 6.686 65.850 1.00 69.00 340 ALA A N 1
ATOM 2744 C CA . ALA A 1 340 ? -18.864 7.447 66.917 1.00 69.00 340 ALA A CA 1
ATOM 2745 C C . ALA A 1 340 ? -19.123 6.596 68.171 1.00 69.00 340 ALA A C 1
ATOM 2747 O O . ALA A 1 340 ? -18.867 7.052 69.284 1.00 69.00 340 ALA A O 1
ATOM 2748 N N . ALA A 1 341 ? -19.569 5.346 68.003 1.00 68.19 341 ALA A N 1
ATOM 2749 C CA . ALA A 1 341 ? -19.756 4.418 69.116 1.00 68.19 341 ALA A CA 1
ATOM 2750 C C . ALA A 1 341 ? -18.425 4.101 69.817 1.00 68.19 341 ALA A C 1
ATOM 2752 O O . ALA A 1 341 ? -18.355 4.116 71.043 1.00 68.19 341 ALA A O 1
ATOM 2753 N N . THR A 1 342 ? -17.352 3.893 69.050 1.00 65.44 342 THR A N 1
ATOM 2754 C CA . THR A 1 342 ? -16.017 3.604 69.598 1.00 65.44 342 THR A CA 1
ATOM 2755 C C . THR A 1 342 ? -15.462 4.800 70.376 1.00 65.44 342 THR A C 1
ATOM 2757 O O . THR A 1 342 ? -14.950 4.633 71.480 1.00 65.44 342 THR A O 1
ATOM 2760 N N . ALA A 1 343 ? -15.623 6.020 69.852 1.00 69.75 343 ALA A N 1
ATOM 2761 C CA . ALA A 1 343 ? -15.219 7.246 70.538 1.00 69.75 343 ALA A CA 1
ATOM 2762 C C . ALA A 1 343 ? -16.042 7.504 71.811 1.00 69.75 343 ALA A C 1
ATOM 2764 O O . ALA A 1 343 ? -15.481 7.894 72.833 1.00 69.75 343 ALA A O 1
ATOM 2765 N N . ALA A 1 344 ? -17.351 7.240 71.781 1.00 74.50 344 ALA A N 1
ATOM 2766 C CA . ALA A 1 344 ? -18.219 7.373 72.948 1.00 74.50 344 ALA A CA 1
ATOM 2767 C C . ALA A 1 344 ? -17.866 6.359 74.046 1.00 74.50 344 ALA A C 1
ATOM 2769 O O . ALA A 1 344 ? -17.808 6.726 75.217 1.00 74.50 344 ALA A O 1
ATOM 2770 N N . VAL A 1 345 ? -17.566 5.109 73.679 1.00 71.19 345 VAL A N 1
ATOM 2771 C CA . VAL A 1 345 ? -17.101 4.079 74.622 1.00 71.19 345 VAL A CA 1
ATOM 2772 C C . VAL A 1 345 ? -15.735 4.448 75.197 1.00 71.19 345 VAL A C 1
ATOM 2774 O O . VAL A 1 345 ? -15.555 4.374 76.408 1.00 71.19 345 VAL A O 1
ATOM 2777 N N . ALA A 1 346 ? -14.793 4.911 74.372 1.00 66.00 346 ALA A N 1
ATOM 2778 C CA . ALA A 1 346 ? -13.487 5.367 74.846 1.00 66.00 346 ALA A CA 1
ATOM 2779 C C . ALA A 1 346 ? -13.608 6.566 75.801 1.00 66.00 346 ALA A C 1
ATOM 2781 O O . ALA A 1 346 ? -12.959 6.584 76.843 1.00 66.00 346 ALA A O 1
ATOM 2782 N N . TYR A 1 347 ? -14.478 7.534 75.492 1.00 73.31 347 TYR A N 1
ATOM 2783 C CA . TYR A 1 347 ? -14.767 8.676 76.361 1.00 73.31 347 TYR A CA 1
ATOM 2784 C C . TYR A 1 347 ? -15.448 8.252 77.671 1.00 73.31 347 TYR A C 1
ATOM 2786 O O . TYR A 1 347 ? -15.088 8.737 78.742 1.00 73.31 347 TYR A O 1
ATOM 2794 N N . TRP A 1 348 ? -16.395 7.313 77.619 1.00 76.44 348 TRP A N 1
ATOM 2795 C CA . TRP A 1 348 ? -17.043 6.768 78.812 1.00 76.44 348 TRP A CA 1
ATOM 2796 C C . TRP A 1 348 ? -16.045 6.022 79.708 1.00 76.44 348 TRP A C 1
ATOM 2798 O O . TRP A 1 348 ? -15.986 6.291 80.904 1.00 76.44 348 TRP A O 1
ATOM 2808 N N . ILE A 1 349 ? -15.187 5.172 79.134 1.00 69.75 349 ILE A N 1
ATOM 2809 C CA . ILE A 1 349 ? -14.113 4.483 79.866 1.00 69.75 349 ILE A CA 1
ATOM 2810 C C . ILE A 1 349 ? -13.147 5.502 80.482 1.00 69.75 349 ILE A C 1
ATOM 2812 O O . ILE A 1 349 ? -12.852 5.419 81.671 1.00 69.75 349 ILE A O 1
ATOM 2816 N N . LEU A 1 350 ? -12.696 6.494 79.708 1.00 66.75 350 LEU A N 1
ATOM 2817 C CA . LEU A 1 350 ? -11.797 7.540 80.198 1.00 66.75 350 LEU A CA 1
ATOM 2818 C C . LEU A 1 350 ? -12.418 8.343 81.339 1.00 66.75 350 LEU A C 1
ATOM 2820 O O . LEU A 1 350 ? -11.711 8.664 82.282 1.00 66.75 350 LEU A O 1
ATOM 2824 N N . THR A 1 351 ? -13.715 8.645 81.296 1.00 72.94 351 THR A N 1
ATOM 2825 C CA . THR A 1 351 ? -14.390 9.431 82.345 1.00 72.94 351 THR A CA 1
ATOM 2826 C C . THR A 1 351 ? -14.792 8.611 83.571 1.00 72.94 351 THR A C 1
ATOM 2828 O O . THR A 1 351 ? -14.873 9.175 84.656 1.00 72.94 351 THR A O 1
ATOM 2831 N N . HIS A 1 352 ? -15.026 7.301 83.432 1.00 65.12 352 HIS A N 1
ATOM 2832 C CA . HIS A 1 352 ? -15.475 6.438 84.535 1.00 65.12 352 HIS A CA 1
ATOM 2833 C C . HIS A 1 352 ? -14.351 5.636 85.207 1.00 65.12 352 HIS A C 1
ATOM 2835 O O . HIS A 1 352 ? -14.546 5.160 86.321 1.00 65.12 352 HIS A O 1
ATOM 2841 N N . TYR A 1 353 ? -13.177 5.508 84.578 1.00 58.00 353 TYR A N 1
ATOM 2842 C CA . TYR A 1 353 ? -12.018 4.811 85.155 1.00 58.00 353 TYR A CA 1
ATOM 2843 C C . TYR A 1 353 ? -10.835 5.726 85.511 1.00 58.00 353 TYR A C 1
ATOM 2845 O O . TYR A 1 353 ? -9.830 5.240 86.025 1.00 58.00 353 TYR A O 1
ATOM 2853 N N . SER A 1 354 ? -10.934 7.045 85.307 1.00 53.38 354 SER A N 1
ATOM 2854 C CA . SER A 1 354 ? -9.920 8.005 85.771 1.00 53.38 354 SER A CA 1
ATOM 2855 C C . SER A 1 354 ? -10.272 8.620 87.132 1.00 53.38 354 SER A C 1
ATOM 2857 O O . SER A 1 354 ? -10.427 9.828 87.274 1.00 53.38 354 SER A O 1
ATOM 2859 N N . GLN A 1 355 ? -10.344 7.785 88.168 1.00 52.56 355 GLN A N 1
ATOM 2860 C CA . GLN A 1 355 ? -10.115 8.231 89.545 1.00 52.56 355 GLN A CA 1
ATOM 2861 C C . GLN A 1 355 ? -9.069 7.324 90.200 1.00 52.56 355 GLN A C 1
ATOM 2863 O O . GLN A 1 355 ? -9.351 6.149 90.431 1.00 52.56 355 GLN A O 1
ATOM 2868 N N . PRO A 1 356 ? -7.862 7.826 90.513 1.00 47.69 356 PRO A N 1
ATOM 2869 C CA . PRO A 1 356 ? -7.025 7.190 91.507 1.00 47.69 356 PRO A CA 1
ATOM 2870 C C . PRO A 1 356 ? -7.486 7.654 92.892 1.00 47.69 356 PRO A C 1
ATOM 2872 O O . PRO A 1 356 ? -7.114 8.733 93.352 1.00 47.69 356 PRO A O 1
ATOM 2875 N N . ASP A 1 357 ? -8.264 6.816 93.574 1.00 50.19 357 ASP A N 1
ATOM 2876 C CA . ASP A 1 357 ? -8.248 6.802 95.035 1.00 50.19 357 ASP A CA 1
ATOM 2877 C C . ASP A 1 357 ? -6.866 6.297 95.468 1.00 50.19 357 ASP A C 1
ATOM 2879 O O . ASP A 1 357 ? -6.590 5.098 95.464 1.00 50.19 357 ASP A O 1
ATOM 2883 N N . ILE A 1 358 ? -5.975 7.217 95.836 1.00 45.31 358 ILE A N 1
ATOM 2884 C CA . ILE A 1 358 ? -4.868 6.899 96.739 1.00 45.31 358 ILE A CA 1
ATOM 2885 C C . ILE A 1 358 ? -5.052 7.756 97.984 1.00 45.31 358 ILE A C 1
ATOM 2887 O O . ILE A 1 358 ? -4.608 8.900 98.077 1.00 45.31 358 ILE A O 1
ATOM 2891 N N . ALA A 1 359 ? -5.765 7.159 98.935 1.00 42.25 359 ALA A N 1
ATOM 2892 C CA . ALA A 1 359 ? -5.748 7.542 100.330 1.00 42.25 359 ALA A CA 1
ATOM 2893 C C . ALA A 1 359 ? -4.353 7.287 100.930 1.00 42.25 359 ALA A C 1
ATOM 2895 O O . ALA A 1 359 ? -3.712 6.267 100.681 1.00 42.25 359 ALA A O 1
ATOM 2896 N N . TRP A 1 360 ? -3.919 8.250 101.732 1.00 43.94 360 TRP A N 1
ATOM 2897 C CA . TRP A 1 360 ? -2.749 8.265 102.603 1.00 43.94 360 TRP A CA 1
ATOM 2898 C C . TRP A 1 360 ? -2.649 7.049 103.537 1.00 43.94 360 TRP A C 1
ATOM 2900 O O . TRP A 1 360 ? -3.668 6.673 104.103 1.00 43.94 360 TRP A O 1
ATOM 2910 N N . PHE A 1 361 ? -1.432 6.545 103.804 1.00 39.09 361 PHE A N 1
ATOM 2911 C CA . PHE A 1 361 ? -0.968 6.139 105.147 1.00 39.09 361 PHE A CA 1
ATOM 2912 C C . PHE A 1 361 ? 0.569 5.967 105.204 1.00 39.09 361 PHE A C 1
ATOM 2914 O O . PHE A 1 361 ? 1.138 5.288 104.352 1.00 39.09 361 PHE A O 1
ATOM 2921 N N . ALA A 1 362 ? 1.145 6.511 106.290 1.00 37.94 362 ALA A N 1
ATOM 2922 C CA . ALA A 1 362 ? 2.519 6.427 106.826 1.00 37.94 362 ALA A CA 1
ATOM 2923 C C . ALA A 1 362 ? 3.602 7.328 106.206 1.00 37.94 362 ALA A C 1
ATOM 2925 O O . ALA A 1 362 ? 4.133 7.003 105.123 1.00 37.94 362 ALA A O 1
#

InterPro domains:
  IPR000195 Rab-GAP-TBC domain [PF00566] (85-261)
  IPR000195 Rab-GAP-TBC domain [PS50086] (1-243)
  IPR035969 Rab-GAP-TBC domain superfamily [SSF47923] (84-200)
  IPR035969 Rab-GAP-TBC domain superfamily [SSF47923] (183-299)
  IPR045913 GTPase-activating protein TBC20/Gyp8-like [PTHR20913] (70-304)

Organism: NCBI:txid289476